Protein AF-A0A4S4M4K1-F1 (afdb_monomer_lite)

Structure (mmCIF, N/CA/C/O backbone):
data_AF-A0A4S4M4K1-F1
#
_entry.id   AF-A0A4S4M4K1-F1
#
loop_
_atom_site.group_PDB
_atom_site.id
_atom_site.type_symbol
_atom_site.label_atom_id
_atom_site.label_alt_id
_atom_site.label_comp_id
_atom_site.label_asym_id
_atom_site.label_entity_id
_atom_site.label_seq_id
_atom_site.pdbx_PDB_ins_code
_atom_site.Cartn_x
_atom_site.Cartn_y
_atom_site.Cartn_z
_atom_site.occupancy
_atom_site.B_iso_or_equiv
_atom_site.auth_seq_id
_atom_site.auth_comp_id
_atom_site.auth_asym_id
_atom_site.auth_atom_id
_atom_site.pdbx_PDB_model_num
ATOM 1 N N . MET A 1 1 ? 13.264 2.877 -31.843 1.00 58.00 1 MET A N 1
ATOM 2 C CA . MET A 1 1 ? 12.978 3.669 -30.623 1.00 58.00 1 MET A CA 1
ATOM 3 C C . MET A 1 1 ? 13.942 4.841 -30.639 1.00 58.00 1 MET A C 1
ATOM 5 O O . MET A 1 1 ? 15.091 4.623 -30.988 1.00 58.00 1 MET A O 1
ATOM 9 N N . THR A 1 2 ? 13.500 6.070 -30.390 1.00 80.75 2 THR A N 1
ATOM 10 C CA . THR A 1 2 ? 14.416 7.222 -30.355 1.00 80.75 2 THR A CA 1
ATOM 11 C C . THR A 1 2 ? 15.105 7.278 -28.991 1.00 80.75 2 THR A C 1
ATOM 13 O O . THR A 1 2 ? 14.455 6.996 -27.987 1.00 80.75 2 THR A O 1
ATOM 16 N N . LEU A 1 3 ? 16.388 7.662 -28.942 1.00 89.75 3 LEU A N 1
ATOM 17 C CA . LEU A 1 3 ? 17.171 7.787 -27.696 1.00 89.75 3 LEU A CA 1
ATOM 18 C C . LEU A 1 3 ? 16.438 8.598 -26.609 1.00 89.75 3 LEU A C 1
ATOM 20 O O . LEU A 1 3 ? 16.517 8.272 -25.433 1.00 89.75 3 LEU A O 1
ATOM 24 N N . LYS A 1 4 ? 15.631 9.590 -27.014 1.00 90.19 4 LYS A N 1
ATOM 25 C CA . LYS A 1 4 ? 14.779 10.379 -26.113 1.00 90.19 4 LYS A CA 1
ATOM 26 C C . LYS A 1 4 ? 13.800 9.524 -25.292 1.00 90.19 4 LYS A C 1
ATOM 28 O O . LYS A 1 4 ? 13.673 9.738 -24.097 1.00 90.19 4 LYS A O 1
ATOM 33 N N . ARG A 1 5 ? 13.135 8.543 -25.915 1.00 86.19 5 ARG A N 1
ATOM 34 C CA . ARG A 1 5 ? 12.174 7.666 -25.216 1.00 86.19 5 ARG A CA 1
ATOM 35 C C . ARG A 1 5 ? 12.857 6.733 -24.222 1.00 86.19 5 ARG A C 1
ATOM 37 O O . ARG A 1 5 ? 12.236 6.341 -23.245 1.00 86.19 5 ARG A O 1
ATOM 44 N N . PHE A 1 6 ? 14.098 6.346 -24.510 1.00 89.12 6 PHE A N 1
ATOM 45 C CA . PHE A 1 6 ? 14.882 5.507 -23.613 1.00 89.12 6 PHE A CA 1
ATOM 46 C C . PHE A 1 6 ? 15.266 6.287 -22.350 1.00 89.12 6 PHE A C 1
ATOM 48 O O . PHE A 1 6 ? 14.931 5.844 -21.260 1.00 89.12 6 PHE A O 1
ATOM 55 N N . ALA A 1 7 ? 15.808 7.501 -22.499 1.00 92.38 7 ALA A N 1
ATOM 56 C CA . ALA A 1 7 ? 16.106 8.375 -21.361 1.00 92.38 7 ALA A CA 1
ATOM 57 C C . ALA A 1 7 ? 14.852 8.693 -20.518 1.00 92.38 7 ALA A C 1
ATOM 59 O O . ALA A 1 7 ? 14.874 8.569 -19.299 1.00 92.38 7 ALA A O 1
ATOM 60 N N . GLU A 1 8 ? 13.720 9.009 -21.164 1.00 93.88 8 GLU A N 1
ATOM 61 C CA . GLU A 1 8 ? 12.440 9.221 -20.466 1.00 93.88 8 GLU A CA 1
ATOM 62 C C . GLU A 1 8 ? 11.993 7.979 -19.668 1.00 93.88 8 GLU A C 1
ATOM 64 O O . GLU A 1 8 ? 11.423 8.100 -18.583 1.00 93.88 8 GLU A O 1
ATOM 69 N N . MET A 1 9 ? 12.244 6.774 -20.191 1.00 89.38 9 MET A N 1
ATOM 70 C CA . MET A 1 9 ? 11.925 5.521 -19.505 1.00 89.38 9 MET A CA 1
ATOM 71 C C . MET A 1 9 ? 12.840 5.288 -18.298 1.00 89.38 9 MET A C 1
ATOM 73 O O . MET A 1 9 ? 12.349 4.896 -17.238 1.00 89.38 9 MET A O 1
ATOM 77 N N . GLU A 1 10 ? 14.140 5.546 -18.439 1.00 92.94 10 GLU A N 1
ATOM 78 C CA . GLU A 1 10 ? 15.115 5.425 -17.352 1.00 92.94 10 GLU A CA 1
ATOM 79 C C . GLU A 1 10 ? 14.816 6.402 -16.211 1.00 92.94 10 GLU A C 1
ATOM 81 O O . GLU A 1 10 ? 14.769 5.986 -15.051 1.00 92.94 10 GLU A O 1
ATOM 86 N N . ASP A 1 11 ? 14.493 7.658 -16.527 1.00 94.94 11 ASP A N 1
ATOM 87 C CA . ASP A 1 11 ? 14.084 8.663 -15.540 1.00 94.94 11 ASP A CA 1
ATOM 88 C C . ASP A 1 11 ? 12.833 8.215 -14.769 1.00 94.94 11 ASP A C 1
ATOM 90 O O . ASP A 1 11 ? 12.743 8.344 -13.543 1.00 94.94 11 ASP A O 1
ATOM 94 N N . MET A 1 12 ? 11.856 7.639 -15.476 1.00 92.88 12 MET A N 1
ATOM 95 C CA . MET A 1 12 ? 10.637 7.114 -14.861 1.00 92.88 12 MET A CA 1
ATOM 96 C C . MET A 1 12 ? 10.908 5.894 -13.979 1.00 92.88 12 MET A C 1
ATOM 98 O O . MET A 1 12 ? 10.305 5.773 -12.909 1.00 92.88 12 MET A O 1
ATOM 102 N N . LYS A 1 13 ? 11.819 5.006 -14.389 1.00 94.38 13 LYS A N 1
ATOM 103 C CA . LYS A 1 13 ? 12.264 3.862 -13.585 1.00 94.38 13 LYS A CA 1
ATOM 104 C C . LYS A 1 13 ? 12.949 4.339 -12.305 1.00 94.38 13 LYS A C 1
ATOM 106 O O . LYS A 1 13 ? 12.548 3.920 -11.222 1.00 94.38 13 LYS A O 1
ATOM 111 N N . PHE A 1 14 ? 13.886 5.281 -12.407 1.00 96.25 14 PHE A N 1
ATOM 112 C CA . PHE A 1 14 ? 14.561 5.871 -11.250 1.00 96.25 14 PHE A CA 1
ATOM 113 C C . PHE A 1 14 ? 13.570 6.539 -10.287 1.00 96.25 14 PHE A C 1
ATOM 115 O O . PHE A 1 14 ? 13.618 6.321 -9.077 1.00 96.25 14 PHE A O 1
ATOM 122 N N . LYS A 1 15 ? 12.601 7.295 -10.818 1.00 95.75 15 LYS A N 1
ATOM 123 C CA . LYS A 1 15 ? 11.554 7.936 -10.012 1.00 95.75 15 LYS A CA 1
ATOM 124 C C . LYS A 1 15 ? 10.706 6.920 -9.244 1.00 95.75 15 LYS A C 1
ATOM 126 O O . LYS A 1 15 ? 10.412 7.139 -8.072 1.00 95.75 15 LYS A O 1
ATOM 131 N N . ARG A 1 16 ? 10.322 5.812 -9.885 1.00 94.75 16 ARG A N 1
ATOM 132 C CA . ARG A 1 16 ? 9.540 4.735 -9.253 1.00 94.75 16 ARG A CA 1
ATOM 133 C C . ARG A 1 16 ? 10.327 4.009 -8.169 1.00 94.75 16 ARG A C 1
ATOM 135 O O . ARG A 1 16 ? 9.771 3.755 -7.107 1.00 94.75 16 ARG A O 1
ATOM 142 N N . VAL A 1 17 ? 11.602 3.717 -8.423 1.00 95.12 17 VAL A N 1
ATOM 143 C CA . VAL A 1 17 ? 12.509 3.131 -7.427 1.00 95.12 17 VAL A CA 1
ATOM 144 C C . VAL A 1 17 ? 12.606 4.035 -6.201 1.00 95.12 17 VAL A C 1
ATOM 146 O O . VAL A 1 17 ? 12.343 3.595 -5.086 1.00 95.12 17 VAL A O 1
ATOM 149 N N . ARG A 1 18 ? 12.853 5.330 -6.411 1.00 95.19 18 ARG A N 1
ATOM 150 C CA . ARG A 1 18 ? 12.904 6.310 -5.324 1.00 95.19 18 ARG A CA 1
ATOM 151 C C . ARG A 1 18 ? 11.601 6.370 -4.526 1.00 95.19 18 ARG A C 1
ATOM 153 O O . ARG A 1 18 ? 11.626 6.414 -3.300 1.00 95.19 18 ARG A O 1
ATOM 160 N N . TRP A 1 19 ? 10.452 6.359 -5.202 1.00 92.75 19 TRP A N 1
ATOM 161 C CA . TRP A 1 19 ? 9.160 6.304 -4.516 1.00 92.75 19 TRP A CA 1
ATOM 162 C C . TRP A 1 19 ? 9.026 5.061 -3.642 1.00 92.75 19 TRP A C 1
ATOM 164 O O . TRP A 1 19 ? 8.475 5.153 -2.552 1.00 92.75 19 TRP A O 1
ATOM 174 N N . LEU A 1 20 ? 9.538 3.920 -4.094 1.00 94.62 20 LEU A N 1
ATOM 175 C CA . LEU A 1 20 ? 9.482 2.662 -3.361 1.00 94.62 20 LEU A CA 1
ATOM 176 C C . LEU A 1 20 ? 10.381 2.662 -2.113 1.00 94.62 20 LEU A C 1
ATOM 178 O O . LEU A 1 20 ? 9.999 2.098 -1.088 1.00 94.62 20 LEU A O 1
ATOM 182 N N . GLU A 1 21 ? 11.537 3.324 -2.184 1.00 93.19 21 GLU A N 1
ATOM 183 C CA . GLU A 1 21 ? 12.440 3.533 -1.044 1.00 93.19 21 GLU A CA 1
ATOM 184 C C . GLU A 1 21 ? 11.831 4.470 0.009 1.00 93.19 21 GLU A C 1
ATOM 186 O O . GLU A 1 21 ? 11.914 4.210 1.212 1.00 93.19 21 GLU A O 1
ATOM 191 N N . GLU A 1 22 ? 11.185 5.550 -0.439 1.00 92.38 22 GLU A N 1
ATOM 192 C CA . GLU A 1 22 ? 10.527 6.527 0.434 1.00 92.38 22 GLU A CA 1
ATOM 193 C C . GLU A 1 22 ? 9.208 5.994 1.026 1.00 92.38 22 GLU A C 1
ATOM 195 O O . GLU A 1 22 ? 8.783 6.434 2.103 1.00 92.38 22 GLU A O 1
ATOM 200 N N . PHE A 1 23 ? 8.563 5.043 0.342 1.00 92.94 23 PHE A N 1
ATOM 201 C CA . PHE A 1 23 ? 7.282 4.472 0.733 1.00 92.94 23 PHE A CA 1
ATOM 202 C C . PHE A 1 23 ? 7.403 3.616 2.000 1.00 92.94 23 PHE A C 1
ATOM 204 O O . PHE A 1 23 ? 8.112 2.606 2.046 1.00 92.94 23 PHE A O 1
ATOM 211 N N . GLN A 1 24 ? 6.635 3.996 3.024 1.00 91.69 24 GLN A N 1
ATOM 212 C CA . GLN A 1 24 ? 6.453 3.211 4.240 1.00 91.69 24 GLN A CA 1
ATOM 213 C C . GLN A 1 24 ? 4.988 2.798 4.378 1.00 91.69 24 GLN A C 1
ATOM 215 O O . GLN A 1 24 ? 4.112 3.663 4.465 1.00 91.69 24 GLN A O 1
ATOM 220 N N . PRO A 1 25 ? 4.688 1.491 4.393 1.00 89.75 25 PRO A N 1
ATOM 221 C CA . PRO A 1 25 ? 3.310 1.046 4.464 1.00 89.75 25 PRO A CA 1
ATOM 222 C C . PRO A 1 25 ? 2.699 1.429 5.820 1.00 89.75 25 PRO A C 1
ATOM 224 O O . PRO A 1 25 ? 3.285 1.189 6.876 1.00 89.75 25 PRO A O 1
ATOM 227 N N . GLY A 1 26 ? 1.510 2.032 5.786 1.00 87.88 26 GLY A N 1
ATOM 228 C CA . GLY A 1 26 ? 0.823 2.534 6.982 1.00 87.88 26 GLY A CA 1
ATOM 229 C C . GLY A 1 26 ? 1.150 3.984 7.361 1.00 87.88 26 GLY A C 1
ATOM 230 O O . GLY A 1 26 ? 0.473 4.529 8.227 1.00 87.88 26 GLY A O 1
ATOM 231 N N . GLU A 1 27 ? 2.101 4.642 6.688 1.00 90.38 27 GLU A N 1
ATOM 232 C CA . GLU A 1 27 ? 2.451 6.045 6.937 1.00 90.38 27 GLU A CA 1
ATOM 233 C C . GLU A 1 27 ? 2.113 6.937 5.730 1.00 90.38 27 GLU A C 1
ATOM 235 O O . GLU A 1 27 ? 2.338 6.571 4.576 1.00 90.38 27 GLU A O 1
ATOM 240 N N . ILE A 1 28 ? 1.611 8.149 5.985 1.00 90.56 28 ILE A N 1
ATOM 241 C CA . ILE A 1 28 ? 1.387 9.163 4.946 1.00 90.56 28 ILE A CA 1
ATOM 242 C C . ILE A 1 28 ? 2.432 10.265 5.091 1.00 90.56 28 ILE A C 1
ATOM 244 O O . ILE A 1 28 ? 2.289 11.166 5.916 1.00 90.56 28 ILE A O 1
ATOM 248 N N . ARG A 1 29 ? 3.470 10.225 4.250 1.00 90.06 29 ARG A N 1
ATOM 249 C CA . ARG A 1 29 ? 4.583 11.193 4.293 1.00 90.06 29 ARG A CA 1
ATOM 250 C C . ARG A 1 29 ? 4.396 12.417 3.405 1.00 90.06 29 ARG A C 1
ATOM 252 O O . ARG A 1 29 ? 4.761 13.522 3.801 1.00 90.06 29 ARG A O 1
ATOM 259 N N . GLY A 1 30 ? 3.839 12.233 2.209 1.00 89.88 30 GLY A N 1
ATOM 260 C CA . GLY A 1 30 ? 3.759 13.287 1.196 1.00 89.88 30 GLY A CA 1
ATOM 261 C C . GLY A 1 30 ? 2.890 14.461 1.646 1.00 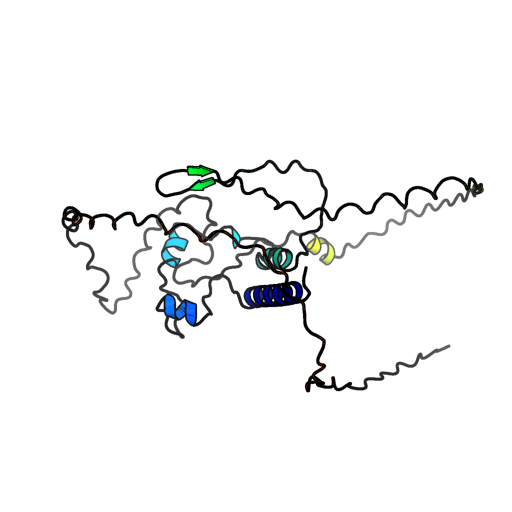89.88 30 GLY A C 1
ATOM 262 O O . GLY A 1 30 ? 1.715 14.270 1.950 1.00 89.88 30 GLY A O 1
ATOM 263 N N . ALA A 1 31 ? 3.444 15.677 1.655 1.00 91.19 31 ALA A N 1
ATOM 264 C CA . ALA A 1 31 ? 2.723 16.882 2.076 1.00 91.19 31 ALA A CA 1
ATOM 265 C C . ALA A 1 31 ? 1.456 17.126 1.242 1.00 91.19 31 ALA A C 1
ATOM 267 O O . ALA A 1 31 ? 0.422 17.480 1.796 1.00 91.19 31 ALA A O 1
ATOM 268 N N . GLU A 1 32 ? 1.510 16.874 -0.069 1.00 91.19 32 GLU A N 1
ATOM 269 C CA . GLU A 1 32 ? 0.350 16.992 -0.961 1.00 91.19 32 GLU A CA 1
ATOM 270 C C . GLU A 1 32 ? -0.775 16.035 -0.563 1.00 91.19 32 GLU A C 1
ATOM 272 O O . GLU A 1 32 ? -1.921 16.455 -0.419 1.00 91.19 32 GLU A O 1
ATOM 277 N N . LEU A 1 33 ? -0.440 14.766 -0.311 1.00 89.38 33 LEU A N 1
ATOM 278 C CA . LEU A 1 33 ? -1.416 13.761 0.099 1.00 89.38 33 LEU A CA 1
ATOM 279 C C . LEU A 1 33 ? -1.974 14.063 1.495 1.00 89.38 33 LEU A C 1
ATOM 281 O O . LEU A 1 33 ? -3.177 13.963 1.707 1.00 89.38 33 LEU A O 1
ATOM 285 N N . ARG A 1 34 ? -1.128 14.502 2.434 1.00 93.31 34 ARG A N 1
ATOM 286 C CA . ARG A 1 34 ? -1.578 14.940 3.764 1.00 93.31 34 ARG A CA 1
ATOM 287 C C . ARG A 1 34 ? -2.539 16.121 3.661 1.00 93.31 34 ARG A C 1
ATOM 289 O O . ARG A 1 34 ? -3.612 16.064 4.249 1.00 93.31 34 ARG A O 1
ATOM 296 N N . ASN A 1 35 ? -2.218 17.126 2.847 1.00 92.88 35 ASN A N 1
ATOM 297 C CA . ASN A 1 35 ? -3.087 18.280 2.616 1.00 92.88 35 ASN A CA 1
ATOM 298 C C . ASN A 1 35 ? -4.423 17.872 1.979 1.00 92.88 35 ASN A C 1
ATOM 300 O O . ASN A 1 35 ? -5.471 18.330 2.428 1.00 92.88 35 ASN A O 1
ATOM 304 N N . ALA A 1 36 ? -4.404 16.985 0.979 1.00 92.88 36 ALA A N 1
ATOM 305 C CA . ALA A 1 36 ? -5.615 16.478 0.328 1.00 92.88 36 ALA A CA 1
ATOM 306 C C . ALA A 1 36 ? -6.528 15.710 1.300 1.00 92.88 36 ALA A C 1
ATOM 308 O O . ALA A 1 36 ? -7.748 15.730 1.159 1.00 92.88 36 ALA A O 1
ATOM 309 N N . LEU A 1 37 ? -5.935 15.068 2.306 1.00 91.75 37 LEU A N 1
ATOM 310 C CA . LEU A 1 37 ? -6.639 14.343 3.361 1.00 91.75 37 LEU A CA 1
ATOM 311 C C . LEU A 1 37 ? -7.003 15.226 4.565 1.00 91.75 37 LEU A C 1
ATOM 313 O O . LEU A 1 37 ? -7.595 14.732 5.521 1.00 91.75 37 LEU A O 1
ATOM 317 N N . GLY A 1 38 ? -6.650 16.516 4.539 1.00 93.62 38 GLY A N 1
ATOM 318 C CA . GLY A 1 38 ? -6.864 17.435 5.657 1.0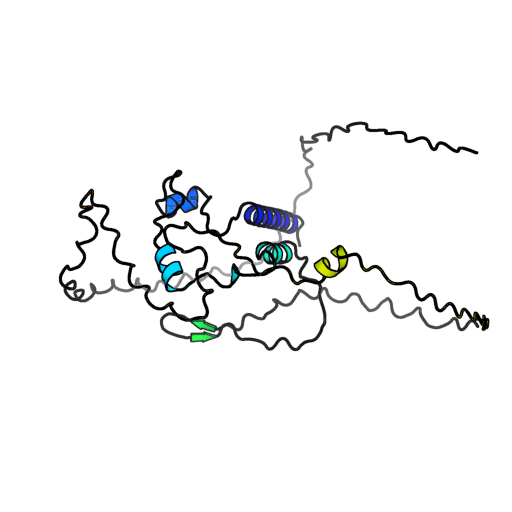0 93.62 38 GLY A CA 1
ATOM 319 C C . GLY A 1 38 ? -6.007 17.123 6.889 1.00 93.62 38 GLY A C 1
ATOM 320 O O . GLY A 1 38 ? -6.341 17.553 7.991 1.00 93.62 38 GLY A O 1
ATOM 321 N N . LEU A 1 39 ? -4.914 16.373 6.724 1.00 93.19 39 LEU A N 1
ATOM 322 C CA . LEU A 1 39 ? -3.975 16.051 7.793 1.00 93.19 39 LEU A CA 1
ATOM 323 C C . LEU A 1 39 ? -2.988 17.198 7.984 1.00 93.19 39 LEU A C 1
ATOM 325 O O . LEU A 1 39 ? -2.256 17.585 7.072 1.00 93.19 39 LEU A O 1
ATOM 329 N N . ASN A 1 40 ? -2.920 17.707 9.210 1.00 90.94 40 ASN A N 1
ATOM 330 C CA . ASN A 1 40 ? -1.902 18.679 9.583 1.00 90.94 40 ASN A CA 1
ATOM 331 C C . ASN A 1 40 ? -0.507 18.038 9.502 1.00 90.94 40 ASN A C 1
ATOM 333 O O . ASN A 1 40 ? -0.338 16.857 9.793 1.00 90.94 40 ASN A O 1
ATOM 337 N N . GLY A 1 41 ? 0.537 18.820 9.205 1.00 87.19 41 GLY A N 1
ATOM 338 C CA . GLY A 1 41 ? 1.910 18.298 9.066 1.00 87.19 41 GLY A CA 1
ATOM 339 C C . GLY A 1 41 ? 2.479 17.585 10.307 1.00 87.19 41 GLY A C 1
ATOM 340 O O . GLY A 1 41 ? 3.466 16.857 10.202 1.00 87.19 41 GLY A O 1
ATOM 341 N N . LYS A 1 42 ? 1.848 17.753 11.476 1.00 86.88 42 LYS A N 1
ATOM 342 C CA . LYS A 1 42 ? 2.194 17.067 12.732 1.00 86.88 42 LYS A CA 1
ATOM 343 C C . LYS A 1 42 ? 1.283 15.884 13.073 1.00 86.88 42 LYS A C 1
ATOM 345 O O . LYS A 1 42 ? 1.585 15.172 14.019 1.00 86.88 42 LYS A O 1
ATOM 350 N N . ASP A 1 43 ? 0.188 15.691 12.344 1.00 88.69 43 ASP A N 1
ATOM 351 C CA . ASP A 1 43 ? -0.767 14.616 12.603 1.00 88.69 43 ASP A CA 1
ATOM 352 C C . ASP A 1 43 ? -0.281 13.325 11.928 1.00 88.69 43 ASP A C 1
ATOM 354 O O . ASP A 1 43 ? -0.210 13.293 10.695 1.00 88.69 43 ASP A O 1
ATOM 358 N N . PRO A 1 44 ? 0.064 12.265 12.680 1.00 84.50 44 PRO A N 1
ATOM 359 C CA . PRO A 1 44 ? 0.493 10.993 12.098 1.00 84.50 44 PRO A CA 1
ATOM 360 C C . PRO A 1 44 ? -0.596 10.302 11.257 1.00 84.50 44 PRO A C 1
ATOM 362 O O . PRO A 1 44 ? -0.330 9.264 10.659 1.00 84.50 44 PRO A O 1
ATOM 365 N N . GLY A 1 45 ? -1.804 10.869 11.175 1.00 87.25 45 GLY A N 1
ATOM 366 C CA . GLY A 1 45 ? -2.936 10.272 10.481 1.00 87.25 45 GLY A CA 1
ATOM 367 C C . GLY A 1 45 ? -3.654 9.269 11.370 1.00 87.25 45 GLY A C 1
ATOM 368 O O . GLY A 1 45 ? -4.191 8.285 10.877 1.00 87.25 45 GLY A O 1
ATOM 369 N N . GLU A 1 46 ? -3.650 9.498 12.682 1.00 86.69 46 GLU A N 1
ATOM 370 C CA . GLU A 1 46 ? -4.259 8.579 13.641 1.00 86.69 46 GLU A CA 1
ATOM 371 C C . GLU A 1 46 ? -5.782 8.524 13.469 1.00 86.69 46 GLU A C 1
ATOM 373 O O . GLU A 1 46 ? -6.372 7.458 13.536 1.00 86.69 46 GLU A O 1
ATOM 378 N N . TYR A 1 47 ? -6.422 9.642 13.129 1.00 85.56 47 TYR A N 1
ATOM 379 C CA . TYR A 1 47 ? -7.887 9.750 13.063 1.00 85.56 47 TYR A CA 1
ATOM 380 C C . TYR A 1 47 ? -8.459 9.628 11.648 1.00 85.56 47 TYR A C 1
ATOM 382 O O . TYR A 1 47 ? -9.558 10.101 11.351 1.00 85.56 47 TYR A O 1
ATOM 390 N N . VAL A 1 48 ? -7.710 9.015 10.740 1.00 90.50 48 VAL A N 1
ATOM 391 C CA . VAL A 1 48 ? -8.131 8.857 9.349 1.00 90.50 48 VAL A CA 1
ATOM 392 C C . VAL A 1 48 ? -9.254 7.830 9.208 1.00 90.50 48 VAL A C 1
ATOM 394 O O . VAL A 1 48 ? -9.246 6.760 9.816 1.00 90.50 48 VAL A O 1
ATOM 397 N N . GLN A 1 49 ? -10.230 8.132 8.349 1.00 89.00 49 GLN A N 1
ATOM 398 C CA . GLN A 1 49 ? -11.481 7.367 8.256 1.00 89.00 49 GLN A CA 1
ATOM 399 C C . GLN A 1 49 ? -11.311 5.916 7.778 1.00 89.00 49 GLN A C 1
ATOM 401 O O . GLN A 1 49 ? -12.211 5.097 7.971 1.00 89.00 49 GLN A O 1
ATOM 406 N N . TRP A 1 50 ? -10.184 5.572 7.147 1.00 89.19 50 TRP A N 1
ATOM 407 C CA . TRP A 1 50 ? -9.934 4.200 6.704 1.00 89.19 50 TRP A CA 1
ATOM 408 C C . TRP A 1 50 ? -9.376 3.294 7.807 1.00 89.19 50 TRP A C 1
ATOM 410 O O . TRP A 1 50 ? -9.524 2.084 7.673 1.00 89.19 50 TRP A O 1
ATOM 420 N N . LEU A 1 51 ? -8.788 3.812 8.898 1.00 90.44 51 LEU A N 1
ATOM 421 C CA . LEU A 1 51 ? -8.286 2.946 9.979 1.00 90.44 51 LEU A CA 1
ATOM 422 C C . LEU A 1 51 ? -9.412 2.184 10.695 1.00 90.44 51 LEU A C 1
ATOM 424 O O . LEU A 1 51 ? -9.272 0.969 10.830 1.00 90.44 51 LEU A O 1
ATOM 428 N N . PRO A 1 52 ? -10.559 2.802 11.055 1.00 89.94 52 PRO A N 1
ATOM 429 C CA . PRO A 1 52 ? -11.711 2.056 11.564 1.00 89.94 52 PRO A CA 1
ATOM 430 C C . PRO A 1 52 ? -12.172 0.956 10.604 1.00 89.94 52 PRO A C 1
ATOM 432 O O . PRO A 1 52 ? -12.469 -0.153 11.027 1.00 89.94 52 PRO A O 1
ATOM 435 N N . ARG A 1 53 ? -12.150 1.222 9.291 1.00 89.56 53 ARG A N 1
ATOM 436 C CA . ARG A 1 53 ? -12.493 0.200 8.295 1.00 89.56 53 ARG A CA 1
ATOM 437 C C . ARG A 1 53 ? -11.480 -0.942 8.320 1.00 89.56 53 ARG A C 1
ATOM 439 O O . ARG A 1 53 ? -11.875 -2.096 8.355 1.00 89.56 53 ARG A O 1
ATOM 446 N N . ILE A 1 54 ? -10.181 -0.655 8.355 1.00 90.19 54 ILE A N 1
ATOM 447 C CA . ILE A 1 54 ? -9.156 -1.702 8.491 1.00 90.19 54 ILE A CA 1
ATOM 448 C C . ILE A 1 54 ? -9.358 -2.500 9.790 1.00 90.19 54 ILE A C 1
ATOM 450 O O . ILE A 1 54 ? -9.097 -3.697 9.808 1.00 90.19 54 ILE A O 1
ATOM 454 N N . ALA A 1 55 ? -9.876 -1.889 10.859 1.00 89.06 55 ALA A N 1
ATOM 455 C CA . ALA A 1 55 ? -10.189 -2.609 12.093 1.00 89.06 55 ALA A CA 1
ATOM 456 C C . ALA A 1 55 ? -11.359 -3.587 11.914 1.00 89.06 55 ALA A C 1
ATOM 458 O O . ALA A 1 55 ? -11.316 -4.686 12.461 1.00 89.06 55 ALA A O 1
ATOM 459 N N . ASP A 1 56 ? -12.351 -3.226 11.099 1.00 89.19 56 ASP A N 1
ATOM 460 C CA . ASP A 1 56 ? -13.494 -4.085 10.779 1.00 89.19 56 ASP A CA 1
ATOM 461 C C . ASP A 1 56 ? -13.145 -5.206 9.789 1.00 89.19 56 ASP A C 1
ATOM 463 O O . ASP A 1 56 ? -13.694 -6.304 9.866 1.00 89.19 56 ASP A O 1
ATOM 467 N N . TRP A 1 57 ? -12.260 -4.945 8.828 1.00 91.56 57 TRP A N 1
ATOM 468 C CA . TRP A 1 57 ? -11.915 -5.901 7.768 1.00 91.56 57 TRP A CA 1
ATOM 469 C C . TRP A 1 57 ? -10.681 -6.746 8.107 1.00 91.56 57 TRP A C 1
ATOM 471 O O . TRP A 1 57 ? -10.531 -7.858 7.614 1.00 91.56 57 TRP A O 1
ATOM 481 N N . GLY A 1 58 ? -9.806 -6.260 8.978 1.00 92.06 58 GLY A N 1
ATOM 482 C CA . GLY A 1 58 ? -8.531 -6.891 9.281 1.00 92.06 58 GLY A CA 1
ATOM 483 C C . GLY A 1 58 ? -7.378 -6.368 8.428 1.00 92.06 58 GLY A C 1
ATOM 484 O O . GLY A 1 58 ? -7.493 -5.451 7.615 1.00 92.06 58 GLY A O 1
ATOM 485 N N . TYR A 1 59 ? -6.212 -6.957 8.662 1.00 92.94 59 TYR A N 1
ATOM 486 C CA . TYR A 1 59 ? -4.953 -6.526 8.078 1.00 92.94 59 TYR A CA 1
ATOM 487 C C . TYR A 1 59 ? -4.890 -6.866 6.582 1.00 92.94 59 TYR A C 1
ATOM 489 O O . TYR A 1 59 ? -5.175 -8.016 6.230 1.00 92.94 59 TYR A O 1
ATOM 497 N N . PRO A 1 60 ? -4.491 -5.938 5.695 1.00 92.06 60 PRO A N 1
ATOM 498 C CA . PRO A 1 60 ? -4.542 -6.209 4.265 1.00 92.06 60 PRO A CA 1
ATOM 499 C C . PRO A 1 60 ? -3.564 -7.331 3.862 1.00 92.06 60 PRO A C 1
ATOM 501 O O . PRO A 1 60 ? -2.409 -7.325 4.301 1.00 92.06 60 PRO A O 1
ATOM 504 N N . PRO A 1 61 ? -3.981 -8.277 3.001 1.00 89.75 61 PRO A N 1
ATOM 505 C CA . PRO A 1 61 ? -3.223 -9.501 2.735 1.00 89.75 61 PRO A CA 1
ATOM 506 C C . PRO A 1 61 ? -1.880 -9.240 2.039 1.00 89.75 61 PRO A C 1
ATOM 508 O O . PRO A 1 61 ? -0.893 -9.897 2.351 1.00 89.75 61 PRO A O 1
ATOM 511 N N . GLY A 1 62 ? -1.801 -8.228 1.166 1.00 88.94 62 GLY A N 1
ATOM 512 C CA . GLY A 1 62 ? -0.570 -7.874 0.443 1.00 88.94 62 GLY A CA 1
ATOM 513 C C . GLY A 1 62 ? 0.563 -7.315 1.314 1.00 88.94 62 GLY A C 1
ATOM 514 O O . GLY A 1 62 ? 1.689 -7.201 0.843 1.00 88.94 62 GLY A O 1
ATOM 515 N N . TRP A 1 63 ? 0.288 -6.987 2.580 1.00 92.75 63 TRP A N 1
ATOM 516 C CA . TRP A 1 63 ? 1.285 -6.486 3.533 1.00 92.75 63 TRP A CA 1
ATOM 517 C C . TRP A 1 63 ? 1.679 -7.534 4.581 1.00 92.75 63 TRP A C 1
ATOM 519 O O . TRP A 1 63 ? 2.406 -7.213 5.524 1.00 92.75 63 TRP A O 1
ATOM 529 N N . TYR A 1 64 ? 1.178 -8.768 4.459 1.00 93.19 64 TYR A N 1
ATOM 530 C CA . TYR A 1 64 ? 1.459 -9.877 5.365 1.00 93.19 64 TYR A CA 1
ATOM 531 C C . TYR A 1 64 ? 2.193 -10.995 4.621 1.00 93.19 64 TYR A C 1
ATOM 533 O O . TYR A 1 64 ? 1.586 -11.829 3.953 1.00 93.19 64 TYR A O 1
ATOM 541 N N . SER A 1 65 ? 3.519 -11.008 4.722 1.00 94.00 65 SER A N 1
ATOM 542 C CA . SER A 1 65 ? 4.373 -11.896 3.928 1.00 94.00 65 SER A CA 1
ATOM 543 C C . SER A 1 65 ? 5.713 -12.151 4.614 1.00 94.00 65 SER A C 1
ATOM 545 O O . SER A 1 65 ? 6.140 -11.406 5.496 1.00 94.00 65 SER A O 1
ATOM 547 N N . ARG A 1 66 ? 6.392 -13.231 4.212 1.00 94.31 66 ARG A N 1
ATOM 548 C CA . ARG A 1 66 ? 7.769 -13.532 4.653 1.00 94.31 66 ARG A CA 1
ATOM 549 C C . ARG A 1 66 ? 8.792 -12.589 4.018 1.00 94.31 66 ARG A C 1
ATOM 551 O O . ARG A 1 66 ? 9.778 -12.231 4.648 1.00 94.31 66 ARG A O 1
ATOM 558 N N . VAL A 1 67 ? 8.526 -12.192 2.777 1.00 93.62 67 VAL A N 1
ATOM 559 C CA . VAL A 1 67 ? 9.375 -11.322 1.957 1.00 93.62 67 VAL A CA 1
ATOM 560 C C . VAL A 1 67 ? 8.781 -9.921 1.935 1.00 93.62 67 VAL A C 1
ATOM 562 O O . VAL A 1 67 ? 7.557 -9.785 1.926 1.00 93.62 67 VAL A O 1
ATOM 565 N N . ASP A 1 68 ? 9.626 -8.892 1.924 1.00 94.06 68 ASP A N 1
ATOM 566 C CA . ASP A 1 68 ? 9.177 -7.507 1.787 1.00 94.06 68 ASP A CA 1
ATOM 567 C C . ASP A 1 68 ? 8.429 -7.338 0.454 1.00 94.06 68 ASP A C 1
ATOM 569 O O . ASP A 1 68 ? 9.022 -7.565 -0.604 1.00 94.06 68 ASP A O 1
ATOM 573 N N . PRO A 1 69 ? 7.143 -6.941 0.458 1.00 92.75 69 PRO A N 1
ATOM 574 C CA . PRO A 1 69 ? 6.390 -6.737 -0.776 1.00 92.75 69 PRO A CA 1
ATOM 575 C C . PRO A 1 69 ? 7.015 -5.662 -1.677 1.00 92.75 69 PRO A C 1
ATOM 577 O O . PRO A 1 69 ? 6.779 -5.671 -2.885 1.00 92.75 69 PRO A O 1
ATOM 580 N N . ARG A 1 70 ? 7.849 -4.767 -1.128 1.00 93.56 70 ARG A N 1
ATOM 581 C CA . ARG A 1 70 ? 8.612 -3.794 -1.917 1.00 93.56 70 ARG A CA 1
ATOM 582 C C . ARG A 1 70 ? 9.643 -4.463 -2.817 1.00 93.56 70 ARG A C 1
ATOM 584 O O . ARG A 1 70 ? 9.849 -3.966 -3.911 1.00 93.56 70 ARG A O 1
ATOM 591 N N . LEU A 1 71 ? 10.232 -5.593 -2.427 1.00 92.50 71 LEU A N 1
ATOM 592 C CA . LEU A 1 71 ? 11.186 -6.301 -3.291 1.00 92.50 71 LEU A CA 1
ATOM 593 C C . LEU A 1 71 ? 10.504 -6.783 -4.573 1.00 92.50 71 LEU A C 1
ATOM 595 O O . LEU A 1 71 ? 10.983 -6.510 -5.662 1.00 92.50 71 LEU A O 1
ATOM 599 N N . ARG A 1 72 ? 9.291 -7.332 -4.466 1.00 90.75 72 ARG A N 1
ATOM 600 C CA . ARG A 1 72 ? 8.520 -7.732 -5.650 1.00 90.75 72 ARG A CA 1
ATOM 601 C C . ARG A 1 72 ? 8.232 -6.555 -6.588 1.00 90.75 72 ARG A C 1
ATOM 603 O O . ARG A 1 72 ? 8.336 -6.676 -7.802 1.00 90.75 72 ARG A O 1
ATOM 610 N N . VAL A 1 73 ? 7.862 -5.398 -6.036 1.00 90.19 73 VAL A N 1
ATOM 611 C CA . VAL A 1 73 ? 7.634 -4.189 -6.849 1.00 90.19 73 VAL A CA 1
ATOM 612 C C . VAL A 1 73 ? 8.944 -3.680 -7.452 1.00 90.19 73 VAL A C 1
ATOM 614 O O . VAL A 1 73 ? 8.946 -3.204 -8.585 1.00 90.19 73 VAL A O 1
ATOM 617 N N . TRP A 1 74 ? 10.054 -3.795 -6.724 1.00 93.69 74 TRP A N 1
ATOM 618 C CA . TRP A 1 74 ? 11.383 -3.447 -7.208 1.00 93.69 74 TRP A CA 1
ATOM 619 C C . TRP A 1 74 ? 11.766 -4.294 -8.419 1.00 93.69 74 TRP A C 1
ATOM 621 O O . TRP A 1 74 ? 12.181 -3.738 -9.436 1.00 93.69 74 TRP A O 1
ATOM 631 N N . ASP A 1 75 ? 11.564 -5.607 -8.356 1.00 92.19 75 ASP A N 1
ATOM 632 C CA . ASP A 1 75 ? 11.893 -6.527 -9.447 1.00 92.19 75 ASP A CA 1
ATOM 633 C C . ASP A 1 75 ? 11.063 -6.219 -10.703 1.00 92.19 75 ASP A C 1
ATOM 635 O O . ASP A 1 75 ? 11.604 -6.152 -11.810 1.00 92.19 75 ASP A O 1
ATOM 639 N N . ILE A 1 76 ? 9.780 -5.881 -10.529 1.00 88.50 76 ILE A N 1
ATOM 640 C CA . ILE A 1 76 ? 8.890 -5.433 -11.614 1.00 88.50 76 ILE A CA 1
ATOM 641 C C . ILE A 1 76 ? 9.362 -4.103 -12.218 1.00 88.50 76 ILE A C 1
ATOM 643 O O . ILE A 1 76 ? 9.399 -3.940 -13.437 1.00 88.50 76 ILE A O 1
ATOM 647 N N . VAL A 1 77 ? 9.706 -3.116 -11.383 1.00 90.44 77 VAL A N 1
ATOM 648 C CA . VAL A 1 77 ? 10.152 -1.792 -11.850 1.00 90.44 77 VAL A CA 1
ATOM 649 C C . VAL A 1 77 ? 11.517 -1.879 -12.529 1.00 90.44 77 VAL A C 1
ATOM 651 O O . VAL A 1 77 ? 11.787 -1.134 -13.475 1.00 90.44 77 VAL A O 1
ATOM 654 N N . THR A 1 78 ? 12.387 -2.770 -12.058 1.00 91.62 78 THR A N 1
ATOM 655 C CA . THR A 1 78 ? 13.722 -2.948 -12.622 1.00 91.62 78 THR A CA 1
ATOM 656 C C . THR A 1 78 ? 13.749 -3.837 -13.854 1.00 91.62 78 THR A C 1
ATOM 658 O O . THR A 1 78 ? 14.669 -3.663 -14.657 1.00 91.62 78 THR A O 1
ATOM 661 N N . GLY A 1 79 ? 12.733 -4.680 -14.049 1.00 86.94 79 GLY A N 1
ATOM 662 C CA . GLY A 1 79 ? 12.734 -5.718 -15.075 1.00 86.94 79 GLY A CA 1
ATOM 663 C C . GLY A 1 79 ? 13.638 -6.894 -14.700 1.00 86.94 79 GLY A C 1
ATOM 664 O O . GLY A 1 79 ? 14.124 -7.583 -15.584 1.00 86.94 79 GLY A O 1
ATOM 665 N N . ALA A 1 80 ? 13.922 -7.096 -13.410 1.00 83.44 80 ALA A N 1
ATOM 666 C CA . ALA A 1 80 ? 14.658 -8.274 -12.952 1.00 83.44 80 ALA A CA 1
ATOM 667 C C . ALA A 1 80 ? 13.775 -9.535 -12.999 1.00 83.44 80 ALA A C 1
ATOM 669 O O . ALA A 1 80 ? 14.268 -10.610 -13.314 1.00 83.44 80 ALA A O 1
ATOM 670 N N . ASP A 1 81 ? 12.463 -9.374 -12.783 1.00 68.62 81 ASP A N 1
ATOM 671 C CA . ASP A 1 81 ? 11.457 -10.454 -12.819 1.00 68.62 81 ASP A CA 1
ATOM 672 C C . ASP A 1 81 ? 11.032 -10.848 -14.250 1.00 68.62 81 ASP A C 1
ATOM 674 O O . ASP A 1 81 ? 10.114 -11.637 -14.448 1.00 68.62 81 ASP A O 1
ATOM 678 N N . THR A 1 82 ? 11.666 -10.280 -15.284 1.00 57.34 82 THR A N 1
ATOM 679 C CA . THR A 1 82 ? 11.550 -10.793 -16.660 1.00 57.34 82 THR A CA 1
ATOM 680 C C . THR A 1 82 ? 12.608 -11.850 -16.943 1.00 57.34 82 THR A C 1
ATOM 682 O O . THR A 1 82 ? 13.035 -11.986 -18.089 1.00 57.34 82 THR A O 1
ATOM 685 N N . SER A 1 83 ? 13.057 -12.587 -15.920 1.00 56.66 83 SER A N 1
ATOM 686 C CA . SER A 1 83 ? 13.581 -13.920 -16.176 1.00 56.66 83 SER A CA 1
ATOM 687 C C . SER A 1 83 ? 12.455 -14.670 -16.869 1.00 56.66 83 SER A C 1
ATOM 689 O O . SER A 1 83 ? 11.419 -14.985 -16.284 1.00 56.66 83 SER A O 1
ATOM 691 N N . ASP A 1 84 ? 12.646 -14.824 -18.169 1.00 51.50 84 ASP A N 1
ATOM 692 C CA . ASP A 1 84 ? 11.880 -15.624 -19.101 1.00 51.50 84 ASP A CA 1
ATOM 693 C C . ASP A 1 84 ? 12.050 -17.092 -18.684 1.00 51.50 84 ASP A C 1
ATOM 695 O O . ASP A 1 84 ? 12.589 -17.901 -19.429 1.00 51.50 84 ASP A O 1
ATOM 699 N N . ASP A 1 85 ? 11.675 -17.426 -17.440 1.00 51.41 85 ASP A N 1
ATOM 700 C CA . ASP A 1 85 ? 11.523 -18.795 -16.980 1.00 51.41 85 ASP A CA 1
ATOM 701 C C . ASP A 1 85 ? 10.320 -19.347 -17.738 1.00 51.41 85 ASP A C 1
ATOM 703 O O . ASP A 1 85 ? 9.173 -19.386 -17.291 1.00 51.41 85 ASP A O 1
ATOM 707 N N . GLU A 1 86 ? 10.667 -19.756 -18.949 1.00 48.38 86 GLU A N 1
ATOM 708 C CA . GLU A 1 86 ? 10.117 -20.715 -19.886 1.00 48.38 86 GLU A CA 1
ATOM 709 C C . GLU A 1 86 ? 9.881 -22.084 -19.213 1.00 48.38 86 GLU A C 1
ATOM 711 O O . GLU A 1 86 ? 10.005 -23.144 -19.818 1.00 48.38 86 GLU A O 1
ATOM 716 N N . LEU A 1 87 ? 9.522 -22.102 -17.930 1.00 49.12 87 LEU A N 1
ATOM 717 C CA . LEU A 1 87 ? 8.910 -23.251 -17.293 1.00 49.12 87 LEU A CA 1
ATOM 718 C C . LEU A 1 87 ? 7.444 -23.215 -17.700 1.00 49.12 87 LEU A C 1
ATOM 720 O O . LEU A 1 87 ? 6.623 -22.568 -17.054 1.00 49.12 87 LEU A O 1
ATOM 724 N N . GLY A 1 88 ? 7.159 -23.879 -18.822 1.00 49.53 88 GLY A N 1
ATOM 725 C CA . GLY A 1 88 ? 5.848 -24.056 -19.444 1.00 49.53 88 GLY A CA 1
ATOM 726 C C . GLY A 1 88 ? 4.804 -24.735 -18.554 1.00 49.53 88 GLY A C 1
ATOM 727 O O . GLY A 1 88 ? 4.283 -25.793 -18.893 1.00 49.53 88 GLY A O 1
ATOM 728 N N . GLY A 1 89 ? 4.471 -24.123 -17.424 1.00 48.38 89 GLY A N 1
ATOM 729 C CA . GLY A 1 89 ? 3.177 -24.302 -16.800 1.00 48.38 89 GLY A CA 1
ATOM 730 C C . GLY A 1 89 ? 2.174 -23.526 -17.634 1.00 48.38 89 GLY A C 1
ATOM 731 O O . GLY A 1 89 ? 2.346 -22.322 -17.821 1.00 48.38 89 GLY A O 1
ATOM 732 N N . GLU A 1 90 ? 1.158 -24.213 -18.153 1.00 51.66 90 GLU A N 1
ATOM 733 C CA . GLU A 1 90 ? -0.091 -23.593 -18.590 1.00 51.66 90 GLU A CA 1
ATOM 734 C C . GLU A 1 90 ? -0.549 -22.645 -17.479 1.00 51.66 90 GLU A C 1
ATOM 736 O O . GLU A 1 90 ? -1.126 -23.056 -16.474 1.00 51.66 90 GLU A O 1
ATOM 741 N N . ALA A 1 91 ? -0.198 -21.367 -17.601 1.00 50.22 91 ALA A N 1
ATOM 742 C CA . ALA A 1 91 ? -0.779 -20.331 -16.786 1.00 50.22 91 ALA A CA 1
ATOM 743 C C . ALA A 1 91 ? -2.212 -20.228 -17.286 1.00 50.22 91 ALA A C 1
ATOM 745 O O . ALA A 1 91 ? -2.464 -19.553 -18.282 1.00 50.22 91 ALA A O 1
ATOM 746 N N . ASP A 1 92 ? -3.105 -20.984 -16.645 1.00 49.91 92 ASP A N 1
ATOM 747 C CA . ASP A 1 92 ? -4.542 -20.856 -16.809 1.00 49.91 92 ASP A CA 1
ATOM 748 C C . ASP A 1 92 ? -4.858 -19.363 -16.896 1.00 49.91 92 ASP A C 1
ATOM 750 O O . ASP A 1 92 ? -4.525 -18.599 -15.984 1.00 49.91 92 ASP A O 1
ATOM 754 N N . ASP A 1 93 ? -5.425 -18.942 -18.024 1.00 50.69 93 ASP A N 1
ATOM 755 C CA . ASP A 1 93 ? -5.880 -17.580 -18.259 1.00 50.69 93 ASP A CA 1
ATOM 756 C C . ASP A 1 93 ? -6.954 -17.254 -17.213 1.00 50.69 93 ASP A C 1
ATOM 758 O O . ASP A 1 93 ? -8.146 -17.426 -17.459 1.00 50.69 93 ASP A O 1
ATOM 762 N N . VAL A 1 94 ? -6.553 -16.840 -16.008 1.00 53.56 94 VAL A N 1
ATOM 763 C CA . VAL A 1 94 ? -7.489 -16.458 -14.952 1.00 53.56 94 VAL A CA 1
ATOM 764 C C . VAL A 1 94 ? -8.097 -15.120 -15.375 1.00 53.56 94 VAL A C 1
ATOM 766 O O . VAL A 1 94 ? -7.394 -14.103 -15.358 1.00 53.56 94 VAL A O 1
ATOM 769 N N . PRO A 1 95 ? -9.382 -15.078 -15.777 1.00 55.38 95 PRO A N 1
ATOM 770 C CA . PRO A 1 95 ? -9.998 -13.850 -16.249 1.00 55.38 95 PRO A CA 1
ATOM 771 C C . PRO A 1 95 ? -10.061 -12.838 -15.103 1.00 55.38 95 PRO A C 1
ATOM 773 O O . PRO A 1 95 ? -10.522 -13.141 -14.000 1.00 55.38 95 PRO A O 1
ATOM 776 N N . PHE A 1 96 ? -9.602 -11.616 -15.361 1.00 52.19 96 PHE A N 1
ATOM 777 C CA . PHE A 1 96 ? -9.716 -10.520 -14.409 1.00 52.19 96 PHE A CA 1
ATOM 778 C C . PHE A 1 96 ? -11.138 -9.940 -14.493 1.00 52.19 96 PHE A C 1
ATOM 780 O O . PHE A 1 96 ? -11.472 -9.212 -15.427 1.00 52.19 96 PHE A O 1
ATOM 787 N N . VAL A 1 97 ? -12.006 -10.297 -13.543 1.00 67.56 97 VAL A N 1
ATOM 788 C CA . VAL A 1 97 ? -13.382 -9.774 -13.471 1.00 67.56 97 VAL A CA 1
ATOM 789 C C . VAL A 1 97 ? -13.378 -8.439 -12.731 1.00 67.56 97 VAL A C 1
ATOM 791 O O . VAL A 1 97 ? -12.965 -8.368 -11.571 1.00 67.56 97 VAL A O 1
ATOM 794 N N . ILE A 1 98 ? -13.831 -7.376 -13.398 1.00 66.19 98 ILE A N 1
ATOM 795 C CA . ILE A 1 98 ? -14.007 -6.057 -12.789 1.00 66.19 98 ILE A CA 1
ATOM 796 C C . ILE A 1 98 ? -15.472 -5.926 -12.376 1.00 66.19 98 ILE A C 1
ATOM 798 O O . ILE A 1 98 ? -16.376 -5.972 -13.206 1.00 66.19 98 ILE A O 1
ATOM 802 N N . PHE A 1 99 ? -15.707 -5.755 -11.077 1.00 64.12 99 PHE A N 1
ATOM 803 C CA . PHE A 1 99 ? -17.051 -5.563 -10.536 1.00 64.12 99 PHE A CA 1
ATOM 804 C C . PHE A 1 99 ? -17.411 -4.074 -10.566 1.00 64.12 99 PHE A C 1
ATOM 806 O O . PHE A 1 99 ? -16.902 -3.294 -9.756 1.00 64.12 99 PHE A O 1
ATOM 813 N N . GLY A 1 100 ? -18.258 -3.684 -11.523 1.00 73.62 100 GLY A N 1
ATOM 814 C CA . GLY A 1 100 ? -18.907 -2.374 -11.564 1.00 73.62 100 GLY A CA 1
ATOM 815 C C . GLY A 1 100 ? -20.172 -2.327 -10.701 1.00 73.62 100 GLY A C 1
ATOM 816 O O . GLY A 1 100 ? -20.638 -3.346 -10.196 1.00 73.62 100 GLY A O 1
ATOM 817 N N . GLU A 1 101 ? -20.740 -1.132 -10.522 1.00 67.56 101 GLU A N 1
ATOM 818 C CA . GLU A 1 101 ? -21.941 -0.929 -9.691 1.00 67.56 101 GLU A CA 1
ATOM 819 C C . GLU A 1 101 ? -23.235 -1.480 -10.333 1.00 67.56 101 GLU A C 1
ATOM 821 O O . GLU A 1 101 ? -24.226 -1.658 -9.627 1.00 67.56 101 GLU A O 1
ATOM 826 N N . GLU A 1 102 ? -23.230 -1.789 -11.638 1.00 70.12 102 GLU A N 1
ATOM 827 C CA . GLU A 1 102 ? -24.416 -2.252 -12.385 1.00 70.12 102 GLU A CA 1
ATOM 828 C C . GLU A 1 102 ? -24.170 -3.501 -13.263 1.00 70.12 102 GLU A C 1
ATOM 830 O O . GLU A 1 102 ? -25.128 -4.192 -13.603 1.00 70.12 102 GLU A O 1
ATOM 835 N N . GLU A 1 103 ? -22.918 -3.863 -13.579 1.00 59.34 103 GLU A N 1
ATOM 836 C CA . GLU A 1 103 ? -22.609 -5.018 -14.438 1.00 59.34 103 GLU A CA 1
ATOM 837 C C . GLU A 1 103 ? -21.207 -5.598 -14.157 1.00 59.34 103 GLU A C 1
ATOM 839 O O . GLU A 1 103 ? -20.276 -4.877 -13.781 1.00 59.34 103 GLU A O 1
ATOM 844 N N . GLU A 1 104 ? -21.069 -6.920 -14.311 1.00 73.50 104 GLU A N 1
ATOM 845 C CA . GLU A 1 104 ? -19.790 -7.635 -14.244 1.00 73.50 104 GLU A CA 1
ATOM 846 C C . GLU A 1 104 ? -19.108 -7.562 -15.616 1.00 73.50 104 GLU A C 1
ATOM 848 O O . GLU A 1 104 ? -19.499 -8.262 -16.551 1.00 73.50 104 GLU A O 1
ATOM 853 N N . GLU A 1 105 ? -18.078 -6.725 -15.753 1.00 65.00 105 GLU A N 1
ATOM 854 C CA . GLU A 1 105 ? -17.291 -6.660 -16.985 1.00 65.00 105 GLU A CA 1
ATOM 855 C C . GLU A 1 105 ? -16.067 -7.574 -16.838 1.00 65.00 105 GLU A C 1
ATOM 857 O O . GLU A 1 105 ? -15.102 -7.280 -16.122 1.00 65.00 105 GLU A O 1
ATOM 862 N N . ALA A 1 106 ? -16.115 -8.732 -17.499 1.00 61.94 106 ALA A N 1
ATOM 863 C CA . ALA A 1 106 ? -14.962 -9.615 -17.610 1.00 61.94 106 ALA A CA 1
ATOM 864 C C . ALA A 1 106 ? -13.960 -9.000 -18.596 1.00 61.94 106 ALA A C 1
ATOM 866 O O . ALA A 1 106 ? -14.131 -9.084 -19.814 1.00 61.94 106 ALA A O 1
ATOM 867 N N . VAL A 1 107 ? -12.901 -8.381 -18.074 1.00 60.28 107 VAL A N 1
ATOM 868 C CA . VAL A 1 107 ? -11.825 -7.836 -18.901 1.00 60.28 107 VAL A CA 1
ATOM 869 C C . VAL A 1 107 ? -10.747 -8.901 -19.040 1.00 60.28 107 VAL A C 1
ATOM 871 O O . VAL A 1 107 ? -9.948 -9.142 -18.135 1.00 60.28 107 VAL A O 1
ATOM 874 N N . SER A 1 108 ? -10.691 -9.532 -20.212 1.00 55.47 108 SER A N 1
ATOM 875 C CA . SER A 1 108 ? -9.534 -10.329 -20.617 1.00 55.47 108 SER A CA 1
ATOM 876 C C . SER A 1 108 ? -8.362 -9.385 -20.874 1.00 55.47 108 SER A C 1
ATOM 878 O O . SER A 1 108 ? -8.144 -8.931 -21.995 1.00 55.47 108 SER A O 1
ATOM 880 N N . ILE A 1 109 ? -7.620 -9.044 -19.820 1.00 54.34 109 ILE A N 1
ATOM 881 C CA . ILE A 1 109 ? -6.315 -8.405 -19.966 1.00 54.34 109 ILE A CA 1
ATOM 882 C C . ILE A 1 109 ? -5.398 -9.504 -20.509 1.00 54.34 109 ILE A C 1
ATOM 884 O O . ILE A 1 109 ? -5.137 -10.454 -19.771 1.00 54.34 109 ILE A O 1
ATOM 888 N N . PRO A 1 110 ? -4.929 -9.442 -21.771 1.00 52.16 110 PRO A N 1
ATOM 889 C CA . PRO A 1 110 ? -3.950 -10.407 -22.241 1.00 52.16 110 PRO A CA 1
ATOM 890 C C . PRO A 1 110 ? -2.760 -10.318 -21.289 1.00 52.16 110 PRO A C 1
ATOM 892 O O . PRO A 1 110 ? -2.164 -9.247 -21.145 1.00 52.16 110 PRO A O 1
ATOM 895 N N . ALA A 1 111 ? -2.457 -11.423 -20.602 1.00 51.97 111 ALA A N 1
ATOM 896 C CA . ALA A 1 111 ? -1.487 -11.472 -19.507 1.00 51.97 111 ALA A CA 1
ATOM 897 C C . ALA A 1 111 ? -0.099 -10.948 -19.913 1.00 51.97 111 ALA A C 1
ATOM 899 O O . ALA A 1 111 ? 0.723 -10.599 -19.068 1.00 51.97 111 ALA A O 1
ATOM 900 N N . ARG A 1 112 ? 0.156 -10.834 -21.219 1.00 45.19 112 ARG A N 1
ATOM 901 C CA . ARG A 1 112 ? 1.299 -10.146 -21.798 1.00 45.19 112 ARG A CA 1
ATOM 902 C C . ARG A 1 112 ? 0.817 -9.359 -23.019 1.00 45.19 112 ARG A C 1
ATOM 904 O O . ARG A 1 112 ? 0.281 -9.942 -23.961 1.00 45.19 112 ARG A O 1
ATOM 911 N N . LEU A 1 113 ? 1.037 -8.038 -23.048 1.00 46.84 113 LEU A N 1
ATOM 912 C CA . LEU A 1 113 ? 1.142 -7.341 -24.336 1.00 46.84 113 LEU A CA 1
ATOM 913 C C . LEU A 1 113 ? 2.166 -8.134 -25.161 1.00 46.84 113 LEU A C 1
ATOM 915 O O . LEU A 1 113 ? 3.211 -8.460 -24.594 1.00 46.84 113 LEU A O 1
ATOM 919 N N . PRO A 1 114 ? 1.892 -8.484 -26.433 1.00 42.75 114 PRO A N 1
ATOM 920 C CA . PRO A 1 114 ? 2.815 -9.279 -27.226 1.00 42.75 114 PRO A CA 1
ATOM 921 C C . PRO A 1 114 ? 4.157 -8.561 -27.216 1.00 42.75 114 PRO A C 1
ATOM 923 O O . PRO A 1 114 ? 4.297 -7.474 -27.788 1.00 42.75 114 PRO A O 1
ATOM 926 N N . SER A 1 115 ? 5.116 -9.148 -26.496 1.00 45.34 115 SER A N 1
ATOM 927 C CA . SER A 1 115 ? 6.497 -8.709 -26.518 1.00 45.34 115 SER A CA 1
ATOM 928 C C . SER A 1 115 ? 6.853 -8.662 -27.990 1.00 45.34 115 SER A C 1
ATOM 930 O O . SER A 1 115 ? 6.631 -9.633 -28.718 1.00 45.34 115 SER A O 1
ATOM 932 N N . ARG A 1 116 ? 7.210 -7.470 -28.467 1.00 42.84 116 ARG A N 1
ATOM 933 C CA . ARG A 1 116 ? 7.439 -7.200 -29.879 1.00 42.84 116 ARG A CA 1
ATOM 934 C C . ARG A 1 116 ? 8.551 -8.146 -30.306 1.00 42.84 116 ARG A C 1
ATOM 936 O O . ARG A 1 116 ? 9.706 -7.812 -30.075 1.00 42.84 116 ARG A O 1
ATOM 943 N N . LYS A 1 117 ? 8.190 -9.301 -30.883 1.00 41.31 117 LYS A N 1
ATOM 944 C CA . LYS A 1 117 ? 9.115 -10.209 -31.556 1.00 41.31 117 LYS A CA 1
ATOM 945 C C . LYS A 1 117 ? 9.940 -9.318 -32.468 1.00 41.31 117 LYS A C 1
ATOM 947 O O . LYS A 1 117 ? 9.435 -8.776 -33.454 1.00 41.31 117 LYS A O 1
ATOM 952 N N . THR A 1 118 ? 11.177 -9.059 -32.065 1.00 44.06 118 THR A N 1
ATOM 953 C CA . THR A 1 118 ? 12.221 -8.678 -32.997 1.00 44.06 118 THR A CA 1
ATOM 954 C C . THR A 1 118 ? 12.170 -9.751 -34.074 1.00 44.06 118 THR A C 1
ATOM 956 O O . THR A 1 118 ? 12.230 -10.925 -33.711 1.00 44.06 118 THR A O 1
ATOM 959 N N . PRO A 1 119 ? 11.931 -9.400 -35.348 1.00 45.97 119 PRO A N 1
ATOM 960 C CA . PRO A 1 119 ? 12.002 -10.379 -36.417 1.00 45.97 119 PRO A CA 1
ATOM 961 C C . PRO A 1 119 ? 13.432 -10.923 -36.438 1.00 45.97 119 PRO A C 1
ATOM 963 O O . PRO A 1 119 ? 14.355 -10.234 -36.863 1.00 45.97 119 PRO A O 1
ATOM 966 N N . GLU A 1 120 ? 13.592 -12.075 -35.793 1.00 43.59 120 GLU A N 1
ATOM 967 C CA . GLU A 1 120 ? 14.283 -13.266 -36.274 1.00 43.59 120 GLU A CA 1
ATOM 968 C C . GLU A 1 120 ? 15.237 -12.951 -37.432 1.00 43.59 120 GLU A C 1
ATOM 970 O O . GLU A 1 120 ? 14.864 -12.913 -38.603 1.00 43.59 120 GLU A O 1
ATOM 975 N N . LEU A 1 121 ? 16.478 -12.651 -37.057 1.00 50.75 121 LEU A N 1
ATOM 976 C CA . LEU A 1 121 ? 17.639 -12.604 -37.938 1.00 50.75 121 LEU A CA 1
ATOM 977 C C . LEU A 1 121 ? 18.367 -13.959 -37.849 1.00 50.75 121 LEU A C 1
ATOM 979 O O . LEU A 1 121 ? 19.589 -14.000 -37.795 1.00 50.75 121 LEU A O 1
ATOM 983 N N . ASP A 1 122 ? 17.616 -15.062 -37.829 1.00 47.12 122 ASP A N 1
ATOM 984 C CA . ASP A 1 122 ? 18.144 -16.426 -37.733 1.00 47.12 122 ASP A CA 1
ATOM 985 C C . ASP A 1 122 ? 17.902 -17.188 -39.043 1.00 47.12 122 ASP A C 1
ATOM 987 O O . ASP A 1 122 ? 17.075 -18.082 -39.128 1.00 47.12 122 ASP A O 1
ATOM 991 N N . GLU A 1 123 ? 18.650 -16.832 -40.094 1.00 55.41 123 GLU A N 1
ATOM 992 C CA . GLU A 1 123 ? 18.838 -17.702 -41.274 1.00 55.41 123 GLU A CA 1
ATOM 993 C C . GLU A 1 123 ? 20.293 -17.700 -41.802 1.00 55.41 123 GLU A C 1
ATOM 995 O O . GLU A 1 123 ? 20.550 -18.020 -42.962 1.00 55.41 123 GLU A O 1
ATOM 1000 N N . ALA A 1 124 ? 21.292 -17.359 -40.975 1.00 53.22 124 ALA A N 1
ATOM 1001 C CA . ALA A 1 124 ? 22.696 -17.344 -41.423 1.00 53.22 124 ALA A CA 1
ATOM 1002 C C . ALA A 1 124 ? 23.690 -18.153 -40.573 1.00 53.22 124 ALA A C 1
ATOM 1004 O O . ALA A 1 124 ? 24.853 -18.241 -40.965 1.00 53.22 124 ALA A O 1
ATOM 1005 N N . SER A 1 125 ? 23.277 -18.777 -39.461 1.00 48.56 125 SER A N 1
ATOM 1006 C CA . SER A 1 125 ? 24.226 -19.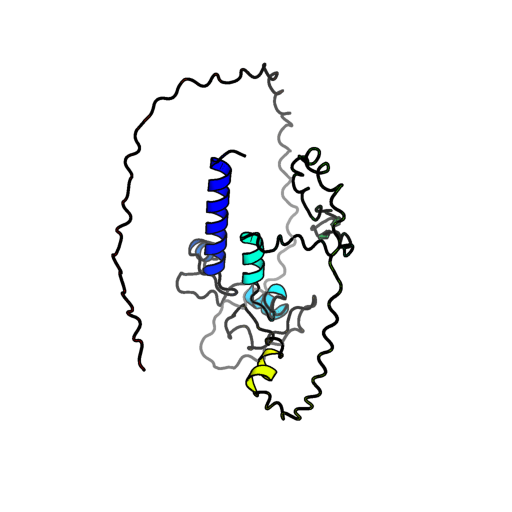402 -38.520 1.00 48.56 125 SER A CA 1
ATOM 1007 C C . SER A 1 125 ? 24.116 -20.927 -38.349 1.00 48.56 125 SER A C 1
ATOM 1009 O O . SER A 1 125 ? 24.809 -21.479 -37.500 1.00 48.56 125 SER A O 1
ATOM 1011 N N . GLU A 1 126 ? 23.346 -21.632 -39.190 1.00 49.97 126 GLU A N 1
ATOM 1012 C CA . GLU A 1 126 ? 23.249 -23.111 -39.195 1.00 49.97 126 GLU A CA 1
ATOM 1013 C C . GLU A 1 126 ? 23.980 -23.780 -40.381 1.00 49.97 126 GLU A C 1
ATOM 1015 O O . GLU A 1 126 ? 23.464 -24.682 -41.040 1.00 49.97 126 GLU A O 1
ATOM 1020 N N . ARG A 1 127 ? 25.204 -23.345 -40.712 1.00 51.53 127 ARG A N 1
ATOM 1021 C CA . ARG A 1 127 ? 25.991 -23.990 -41.789 1.00 51.53 127 ARG A CA 1
ATOM 1022 C C . ARG A 1 127 ? 27.437 -24.361 -41.460 1.00 51.53 127 ARG A C 1
ATOM 1024 O O . ARG A 1 127 ? 28.203 -24.606 -42.386 1.00 51.53 127 ARG A O 1
ATOM 1031 N N . LEU A 1 128 ? 27.831 -24.458 -40.186 1.00 52.16 128 LEU A N 1
ATOM 1032 C CA . LEU A 1 128 ? 29.237 -24.735 -39.833 1.00 52.16 128 LEU A CA 1
ATOM 1033 C C . LEU A 1 128 ? 29.502 -25.846 -38.802 1.00 52.16 128 LEU A C 1
ATOM 1035 O O . LEU A 1 128 ? 30.627 -25.960 -38.330 1.00 52.16 128 LEU A O 1
ATOM 1039 N N . SER A 1 129 ? 28.546 -26.727 -38.511 1.00 46.75 129 SER A N 1
ATOM 1040 C CA . SER A 1 129 ? 28.760 -27.869 -37.602 1.00 46.75 129 SER A CA 1
ATOM 1041 C C . SER A 1 129 ? 28.592 -29.230 -38.288 1.00 46.75 129 SER A C 1
ATOM 1043 O O . SER A 1 129 ? 27.906 -30.116 -37.786 1.00 46.75 129 SER A O 1
ATOM 1045 N N . GLN A 1 130 ? 29.245 -29.431 -39.438 1.00 53.16 130 GLN A N 1
ATOM 1046 C CA . GLN A 1 130 ? 29.358 -30.762 -40.042 1.00 53.16 130 GLN A CA 1
ATOM 1047 C C . GLN A 1 130 ? 30.752 -30.997 -40.630 1.00 53.16 130 GLN A C 1
ATOM 1049 O O . GLN A 1 130 ? 30.989 -30.709 -41.799 1.00 53.16 130 GLN A O 1
ATOM 1054 N N . ALA A 1 131 ? 31.649 -31.491 -39.769 1.00 53.50 131 ALA A N 1
ATOM 1055 C CA . ALA A 1 131 ? 32.837 -32.319 -40.024 1.00 53.50 131 ALA A CA 1
ATOM 1056 C C . ALA A 1 131 ? 33.920 -31.958 -38.998 1.00 53.50 131 ALA A C 1
ATOM 1058 O O . ALA A 1 131 ? 34.510 -30.889 -39.096 1.00 53.50 131 ALA A O 1
ATOM 1059 N N . ASN A 1 132 ? 34.116 -32.824 -38.003 1.00 49.31 132 ASN A N 1
ATOM 1060 C CA . ASN A 1 132 ? 35.409 -33.226 -37.440 1.00 49.31 132 ASN A CA 1
ATOM 1061 C C . ASN A 1 132 ? 35.112 -34.342 -36.433 1.00 49.31 132 ASN A C 1
ATOM 1063 O O . ASN A 1 132 ? 34.828 -34.115 -35.261 1.00 49.31 132 ASN A O 1
ATOM 1067 N N . ASP A 1 133 ? 35.058 -35.538 -37.005 1.00 53.38 133 ASP A N 1
ATOM 1068 C CA . ASP A 1 133 ? 35.210 -36.824 -36.347 1.00 53.38 133 ASP A CA 1
ATOM 1069 C C . ASP A 1 133 ? 36.713 -36.955 -36.053 1.00 53.38 133 ASP A C 1
ATOM 1071 O O . ASP A 1 133 ? 37.501 -37.113 -36.984 1.00 53.38 133 ASP A O 1
ATOM 1075 N N . ASP A 1 134 ? 37.120 -36.750 -34.801 1.00 57.16 134 ASP A N 1
ATOM 1076 C CA . ASP A 1 134 ? 38.494 -36.975 -34.346 1.00 57.16 134 ASP A CA 1
ATOM 1077 C C . ASP A 1 134 ? 38.435 -37.720 -33.007 1.00 57.16 134 ASP A C 1
ATOM 1079 O O . ASP A 1 134 ? 37.859 -37.250 -32.021 1.00 57.16 134 ASP A O 1
ATOM 1083 N N . GLU A 1 135 ? 38.986 -38.932 -33.035 1.00 62.47 135 GLU A N 1
ATOM 1084 C CA . GLU A 1 135 ? 39.076 -39.906 -31.952 1.00 62.47 135 GLU A CA 1
ATOM 1085 C C . GLU A 1 135 ? 39.654 -39.294 -30.666 1.00 62.47 135 GLU A C 1
ATOM 1087 O O . GLU A 1 135 ? 40.781 -38.794 -30.643 1.00 62.47 135 GLU A O 1
ATOM 1092 N N . ILE A 1 136 ? 38.924 -39.414 -29.554 1.00 58.09 136 ILE A N 1
ATOM 1093 C CA . ILE A 1 136 ? 39.479 -39.218 -28.209 1.00 58.09 136 ILE A CA 1
ATOM 1094 C C . ILE A 1 136 ? 39.816 -40.608 -27.650 1.00 58.09 136 ILE A C 1
ATOM 1096 O O . ILE A 1 136 ? 38.914 -41.440 -27.547 1.00 58.09 136 ILE A O 1
ATOM 1100 N N . PRO A 1 137 ? 41.083 -40.887 -27.289 1.00 64.81 137 PRO A N 1
ATOM 1101 C CA . PRO A 1 137 ? 41.471 -42.180 -26.750 1.00 64.81 137 PRO A CA 1
ATOM 1102 C C . PRO A 1 137 ? 40.987 -42.326 -25.306 1.00 64.81 137 PRO A C 1
ATOM 1104 O O . PRO A 1 137 ? 41.208 -41.448 -24.467 1.00 64.81 137 PRO A O 1
ATOM 1107 N N . GLU A 1 138 ? 40.362 -43.468 -25.031 1.00 64.50 138 GLU A N 1
ATOM 1108 C CA . GLU A 1 138 ? 40.008 -43.925 -23.692 1.00 64.50 138 GLU A CA 1
ATOM 1109 C C . GLU A 1 138 ? 41.265 -43.998 -22.815 1.00 64.50 138 GLU A C 1
ATOM 1111 O O . GLU A 1 138 ? 42.266 -44.634 -23.161 1.00 64.50 138 GLU A O 1
ATOM 1116 N N . LYS A 1 139 ? 41.220 -43.303 -21.677 1.00 63.47 139 LYS A N 1
ATOM 1117 C CA . LYS A 1 139 ? 42.144 -43.507 -20.568 1.00 63.47 139 LYS A CA 1
ATOM 1118 C C . LYS A 1 139 ? 41.335 -43.971 -19.372 1.00 63.47 139 LYS A C 1
ATOM 1120 O O . LYS A 1 139 ? 40.665 -43.175 -18.718 1.00 63.47 139 LYS A O 1
ATOM 1125 N N . ASP A 1 140 ? 41.429 -45.269 -19.138 1.00 60.06 140 ASP A N 1
ATOM 1126 C CA . ASP A 1 140 ? 41.048 -45.927 -17.903 1.00 60.06 140 ASP A CA 1
ATOM 1127 C C . ASP A 1 140 ? 41.970 -45.428 -16.782 1.00 60.06 140 ASP A C 1
ATOM 1129 O O . ASP A 1 140 ? 43.166 -45.724 -16.773 1.00 60.06 140 ASP A O 1
ATOM 1133 N N . ASP A 1 141 ? 41.424 -44.653 -15.849 1.00 59.00 141 ASP A N 1
ATOM 1134 C CA . ASP A 1 141 ? 42.046 -44.404 -14.550 1.00 59.00 141 ASP A CA 1
ATOM 1135 C C . ASP A 1 141 ? 41.107 -44.968 -13.477 1.00 59.00 141 ASP A C 1
ATOM 1137 O O . ASP A 1 141 ? 40.163 -44.325 -13.010 1.00 59.00 141 ASP A O 1
ATOM 1141 N N . GLU A 1 142 ? 41.360 -46.231 -13.133 1.00 64.44 142 GLU A N 1
ATOM 1142 C CA . GLU A 1 142 ? 40.869 -46.871 -11.919 1.00 64.44 142 GLU A CA 1
ATOM 1143 C C . GLU A 1 142 ? 41.486 -46.146 -10.717 1.00 64.44 142 GLU A C 1
ATOM 1145 O O . GLU A 1 142 ? 42.665 -46.310 -10.398 1.00 64.44 142 GLU A O 1
ATOM 1150 N N . SER A 1 143 ? 40.692 -45.314 -10.045 1.00 60.62 143 SER A N 1
ATOM 1151 C CA . SER A 1 143 ? 41.073 -44.707 -8.772 1.00 60.62 143 SER A CA 1
ATOM 1152 C C . SER A 1 143 ? 40.091 -45.148 -7.694 1.00 60.62 143 SER A C 1
ATOM 1154 O O . SER A 1 143 ? 39.110 -44.472 -7.384 1.00 60.62 143 SER A O 1
ATOM 1156 N N . ASP A 1 144 ? 40.370 -46.332 -7.147 1.00 57.59 144 ASP A N 1
ATOM 1157 C CA . ASP A 1 144 ? 39.845 -46.791 -5.867 1.00 57.59 144 ASP A CA 1
ATOM 1158 C C . ASP A 1 144 ? 40.309 -45.830 -4.763 1.00 57.59 144 ASP A C 1
ATOM 1160 O O . ASP A 1 144 ? 41.493 -45.761 -4.420 1.00 57.59 144 ASP A O 1
ATOM 1164 N N . SER A 1 145 ? 39.367 -45.101 -4.167 1.00 52.66 145 SER A N 1
ATOM 1165 C CA . SER A 1 145 ? 39.583 -44.469 -2.868 1.00 52.66 145 SER A CA 1
ATOM 1166 C C . SER A 1 145 ? 38.397 -44.726 -1.949 1.00 52.66 145 SER A C 1
ATOM 1168 O O . SER A 1 145 ? 37.533 -43.880 -1.722 1.00 52.66 145 SER A O 1
ATOM 1170 N N . ASP A 1 146 ? 38.400 -45.929 -1.379 1.00 55.19 146 ASP A N 1
ATOM 1171 C CA . ASP A 1 146 ? 37.743 -46.224 -0.113 1.00 55.19 146 ASP A CA 1
ATOM 1172 C C . ASP A 1 146 ? 38.370 -45.361 0.990 1.00 55.19 146 ASP A C 1
ATOM 1174 O O . ASP A 1 146 ? 39.386 -45.701 1.597 1.00 55.19 146 ASP A O 1
ATOM 1178 N N . THR A 1 147 ? 37.748 -44.222 1.280 1.00 53.44 147 THR A N 1
ATOM 1179 C CA . THR A 1 147 ? 37.946 -43.516 2.549 1.00 53.44 147 THR A CA 1
ATOM 1180 C C . THR A 1 147 ? 36.598 -43.288 3.216 1.00 53.44 147 THR A C 1
ATOM 1182 O O . THR A 1 147 ? 36.000 -42.216 3.166 1.00 53.44 147 THR A O 1
ATOM 1185 N N . LEU A 1 148 ? 36.130 -44.342 3.890 1.00 58.78 148 LEU A N 1
ATOM 1186 C CA . LEU A 1 148 ? 35.144 -44.254 4.963 1.00 58.78 148 LEU A CA 1
ATOM 1187 C C . LEU A 1 148 ? 35.747 -43.428 6.107 1.00 58.78 148 LEU A C 1
ATOM 1189 O O . LEU A 1 148 ? 36.340 -43.958 7.044 1.00 58.78 148 LEU A O 1
ATOM 1193 N N . SER A 1 149 ? 35.629 -42.106 6.008 1.00 50.25 149 SER A N 1
ATOM 1194 C CA . SER A 1 149 ? 35.828 -41.215 7.141 1.00 50.25 149 SER A CA 1
ATOM 1195 C C . SER A 1 149 ? 34.471 -41.019 7.804 1.00 50.25 149 SER A C 1
ATOM 1197 O O . SER A 1 149 ? 33.653 -40.218 7.352 1.00 50.25 149 SER A O 1
ATOM 1199 N N . GLU A 1 150 ? 34.228 -41.765 8.884 1.00 54.50 150 GLU A N 1
ATOM 1200 C CA . GLU A 1 150 ? 33.240 -41.431 9.916 1.00 54.50 150 GLU A CA 1
ATOM 1201 C C . GLU A 1 150 ? 33.674 -40.125 10.611 1.00 54.50 150 GLU A C 1
ATOM 1203 O O . GLU A 1 150 ? 34.045 -40.080 11.782 1.00 54.50 150 GLU A O 1
ATOM 1208 N N . GLY A 1 151 ? 33.694 -39.036 9.846 1.00 48.56 151 GLY A N 1
ATOM 1209 C CA . GLY A 1 151 ? 33.795 -37.688 10.356 1.00 48.56 151 GLY A CA 1
ATOM 1210 C C . GLY A 1 151 ? 32.424 -37.315 10.880 1.00 48.56 151 GLY A C 1
ATOM 1211 O O . GLY A 1 151 ? 31.526 -37.000 10.106 1.00 48.56 151 GLY A O 1
ATOM 1212 N N . GLU A 1 152 ? 32.262 -37.382 12.196 1.00 59.53 152 GLU A N 1
ATOM 1213 C CA . GLU A 1 152 ? 31.167 -36.766 12.937 1.00 59.53 152 GLU A CA 1
ATOM 1214 C C . GLU A 1 152 ? 31.031 -35.306 12.472 1.00 59.53 152 GLU A C 1
ATOM 1216 O O . GLU A 1 152 ? 31.768 -34.419 12.913 1.00 59.53 152 GLU A O 1
ATOM 1221 N N . ILE A 1 153 ? 30.133 -35.067 11.506 1.00 60.34 153 ILE A N 1
ATOM 1222 C CA . ILE A 1 153 ? 29.813 -33.736 10.998 1.00 60.34 153 ILE A CA 1
ATOM 1223 C C . ILE A 1 153 ? 29.174 -33.011 12.174 1.00 60.34 153 ILE A C 1
ATOM 1225 O O . ILE A 1 153 ? 27.974 -33.121 12.427 1.00 60.34 153 ILE A O 1
ATOM 1229 N N . LYS A 1 154 ? 29.996 -32.272 12.917 1.00 60.34 154 LYS A N 1
ATOM 1230 C CA . LYS A 1 154 ? 29.556 -31.226 13.833 1.00 60.34 154 LYS A CA 1
ATOM 1231 C C . LYS A 1 154 ? 28.909 -30.143 12.978 1.00 60.34 154 LYS A C 1
ATOM 1233 O O . LYS A 1 154 ? 29.534 -29.132 12.676 1.00 60.34 154 LYS A O 1
ATOM 1238 N N . GLN A 1 155 ? 27.677 -30.403 12.536 1.00 55.66 155 GLN A N 1
ATOM 1239 C CA . GLN A 1 155 ? 26.815 -29.413 11.911 1.00 55.66 155 GLN A CA 1
ATOM 1240 C C . GLN A 1 155 ? 26.740 -28.254 12.890 1.00 55.66 155 GLN A C 1
ATOM 1242 O O . GLN A 1 155 ? 26.224 -28.389 14.003 1.00 55.66 155 GLN A O 1
ATOM 1247 N N . SER A 1 156 ? 27.352 -27.140 12.499 1.00 61.00 156 SER A N 1
ATOM 1248 C CA . SER A 1 156 ? 27.294 -25.926 13.283 1.00 61.00 156 SER A CA 1
ATOM 1249 C C . SER A 1 156 ? 25.813 -25.572 13.432 1.00 61.00 156 SER A C 1
ATOM 1251 O O . SER A 1 156 ? 25.098 -25.537 12.428 1.00 61.00 156 SER A O 1
ATOM 1253 N N . PRO A 1 157 ? 25.299 -25.322 14.649 1.00 66.31 157 PRO A N 1
ATOM 1254 C CA . PRO A 1 157 ? 23.891 -24.978 14.846 1.00 66.31 157 PRO A CA 1
ATOM 1255 C C . PRO A 1 157 ? 23.449 -23.734 14.048 1.00 66.31 157 PRO A C 1
ATOM 1257 O O . PRO A 1 157 ? 22.250 -23.529 13.878 1.00 66.31 157 PRO A O 1
ATOM 1260 N N . ALA A 1 158 ? 24.394 -22.951 13.513 1.00 68.19 158 ALA A N 1
ATOM 1261 C CA . ALA A 1 158 ? 24.143 -21.838 12.602 1.00 68.19 158 ALA A CA 1
ATOM 1262 C C . ALA A 1 158 ? 23.602 -22.269 11.220 1.00 68.19 158 ALA A C 1
ATOM 1264 O O . ALA A 1 158 ? 22.736 -21.589 10.671 1.00 68.19 158 ALA A O 1
ATOM 1265 N N . ASP A 1 159 ? 24.027 -23.415 10.677 1.00 61.03 159 ASP A N 1
ATOM 1266 C CA . ASP A 1 159 ? 23.611 -23.852 9.332 1.00 61.03 159 ASP A CA 1
ATOM 1267 C C . ASP A 1 159 ? 22.193 -24.445 9.329 1.00 61.03 159 ASP A C 1
ATOM 1269 O O . ASP A 1 159 ? 21.461 -24.362 8.343 1.00 61.03 159 ASP A O 1
ATOM 1273 N N . ILE A 1 160 ? 21.748 -24.976 10.473 1.00 63.53 160 ILE A N 1
ATOM 1274 C CA . ILE A 1 160 ? 20.374 -25.468 10.655 1.00 63.53 160 ILE A CA 1
ATOM 1275 C C . ILE A 1 160 ? 19.384 -24.291 10.761 1.00 63.53 160 ILE A C 1
ATOM 1277 O O . ILE A 1 160 ? 18.204 -24.432 10.426 1.00 63.53 160 ILE A O 1
ATOM 1281 N N . GLU A 1 161 ? 19.841 -23.106 11.182 1.00 65.19 161 GLU A N 1
ATOM 1282 C CA . GLU A 1 161 ? 18.998 -21.910 11.262 1.00 65.19 161 GLU A CA 1
ATOM 1283 C C . GLU A 1 161 ? 18.743 -21.279 9.882 1.00 65.19 161 GLU A C 1
ATOM 1285 O O . GLU A 1 161 ? 17.643 -20.779 9.643 1.00 65.19 161 GLU A O 1
ATOM 1290 N N . ALA A 1 162 ? 19.678 -21.419 8.932 1.00 70.81 162 ALA A N 1
ATOM 1291 C CA . ALA A 1 162 ? 19.525 -20.949 7.550 1.00 70.81 162 ALA A CA 1
ATOM 1292 C C . ALA A 1 162 ? 18.439 -21.697 6.747 1.00 70.81 162 ALA A C 1
ATOM 1294 O O . ALA A 1 162 ? 17.926 -21.176 5.759 1.00 70.81 162 ALA A O 1
ATOM 1295 N N . SER A 1 163 ? 18.045 -22.900 7.182 1.00 76.38 163 SER A N 1
ATOM 1296 C CA . SER A 1 163 ? 16.971 -23.684 6.550 1.00 76.38 163 SER A CA 1
ATOM 1297 C C . SER A 1 163 ? 15.569 -23.304 7.055 1.00 76.38 163 SER A C 1
ATOM 1299 O O . SER A 1 163 ? 14.550 -23.712 6.489 1.00 76.38 163 SER A O 1
ATOM 1301 N N . ARG A 1 164 ? 15.464 -22.503 8.127 1.00 83.25 164 ARG A N 1
ATOM 1302 C CA . ARG A 1 164 ? 14.152 -22.102 8.640 1.00 83.25 164 ARG A CA 1
ATOM 1303 C C . ARG A 1 164 ? 13.543 -21.047 7.718 1.00 83.25 164 ARG A C 1
ATOM 1305 O O . ARG A 1 164 ? 14.163 -20.009 7.491 1.00 83.25 164 ARG A O 1
ATOM 1312 N N . PRO A 1 165 ? 12.312 -21.256 7.216 1.00 84.50 165 PRO A N 1
ATOM 1313 C CA . PRO A 1 165 ? 11.656 -20.235 6.421 1.00 84.50 165 PRO A CA 1
ATOM 1314 C C . PRO A 1 165 ? 11.525 -18.959 7.251 1.00 84.50 165 PRO A C 1
ATOM 1316 O O . PRO A 1 165 ? 11.095 -19.016 8.407 1.00 84.50 165 PRO A O 1
ATOM 1319 N N . ALA A 1 166 ? 11.869 -17.817 6.648 1.00 89.12 166 ALA A N 1
ATOM 1320 C CA . ALA A 1 166 ? 11.764 -16.521 7.305 1.00 89.12 166 ALA A CA 1
ATOM 1321 C C . ALA A 1 166 ? 10.375 -16.355 7.957 1.00 89.12 166 ALA A C 1
ATOM 1323 O O . ALA A 1 166 ? 9.357 -16.739 7.359 1.00 89.12 166 ALA A O 1
ATOM 1324 N N . PRO A 1 167 ? 10.299 -15.818 9.188 1.00 93.19 167 PRO A N 1
ATOM 1325 C CA . PRO A 1 167 ? 9.029 -15.647 9.874 1.00 93.19 167 PRO A CA 1
ATOM 1326 C C . PRO A 1 167 ? 8.115 -14.715 9.072 1.00 93.19 167 PRO A C 1
ATOM 1328 O O . PRO A 1 167 ? 8.558 -13.732 8.480 1.00 93.19 167 PRO A O 1
ATOM 1331 N N . ILE A 1 168 ? 6.815 -15.018 9.054 1.00 92.62 168 ILE A N 1
ATOM 1332 C CA . ILE A 1 168 ? 5.838 -14.166 8.371 1.00 92.62 168 ILE A CA 1
ATOM 1333 C C . ILE A 1 168 ? 5.726 -12.841 9.130 1.00 92.62 168 ILE A C 1
ATOM 1335 O O . ILE A 1 168 ? 5.505 -12.838 10.345 1.00 92.62 168 ILE A O 1
ATOM 1339 N N . ARG A 1 169 ? 5.854 -11.719 8.416 1.00 94.56 169 ARG A N 1
ATOM 1340 C CA . ARG A 1 169 ? 5.883 -10.375 8.994 1.00 94.56 169 ARG A CA 1
ATOM 1341 C C . ARG A 1 169 ? 4.758 -9.496 8.444 1.00 94.56 169 ARG A C 1
ATOM 1343 O O . ARG A 1 169 ? 4.260 -9.690 7.340 1.00 94.56 169 ARG A O 1
ATOM 1350 N N . ARG A 1 170 ? 4.363 -8.519 9.260 1.00 93.81 170 ARG A N 1
ATOM 1351 C CA . ARG A 1 170 ? 3.488 -7.395 8.905 1.00 93.81 170 ARG A CA 1
ATOM 1352 C C . ARG A 1 170 ? 4.358 -6.217 8.489 1.00 93.81 170 ARG A C 1
ATOM 1354 O O . ARG A 1 170 ? 5.155 -5.750 9.298 1.00 93.81 170 ARG A O 1
ATOM 1361 N N . TRP A 1 171 ? 4.229 -5.780 7.245 1.00 94.31 171 TRP A N 1
ATOM 1362 C CA . TRP A 1 171 ? 5.069 -4.732 6.657 1.00 94.31 171 TRP A CA 1
ATOM 1363 C C . TRP A 1 171 ? 4.496 -3.323 6.829 1.00 94.31 171 TRP A C 1
ATOM 1365 O O . TRP A 1 171 ? 5.251 -2.358 6.849 1.00 94.31 171 TRP A O 1
ATOM 1375 N N . ALA A 1 172 ? 3.180 -3.208 7.004 1.00 92.38 172 ALA A N 1
ATOM 1376 C CA . ALA A 1 172 ? 2.506 -1.992 7.449 1.00 92.38 172 ALA A CA 1
ATOM 1377 C C . ALA A 1 172 ? 2.418 -1.907 8.973 1.00 92.38 172 ALA A C 1
ATOM 1379 O O . ALA A 1 172 ? 1.952 -2.853 9.624 1.00 92.38 172 ALA A O 1
ATOM 1380 N N . THR A 1 173 ? 2.815 -0.754 9.505 1.00 88.81 173 THR A N 1
ATOM 1381 C CA . THR A 1 173 ? 2.678 -0.397 10.919 1.00 88.81 173 THR A CA 1
ATOM 1382 C C . THR A 1 173 ? 1.486 0.534 11.064 1.00 88.81 173 THR A C 1
ATOM 1384 O O . THR A 1 173 ? 1.362 1.501 10.317 1.00 88.81 173 THR A O 1
ATOM 1387 N N . TYR A 1 174 ? 0.612 0.248 12.022 1.00 88.12 174 TYR A N 1
ATOM 1388 C CA . TYR A 1 174 ? -0.538 1.090 12.322 1.00 88.12 174 TYR A CA 1
ATOM 1389 C C . TYR A 1 174 ? -0.485 1.565 13.777 1.00 88.12 174 TYR A C 1
ATOM 1391 O O . TYR A 1 174 ? 0.120 0.875 14.598 1.00 88.12 174 TYR A O 1
ATOM 1399 N N . PRO A 1 175 ? -1.115 2.705 14.113 1.00 87.44 175 PRO A N 1
ATOM 1400 C CA . PRO A 1 175 ? -1.207 3.168 15.494 1.00 87.44 175 PRO A CA 1
ATOM 1401 C C . PRO A 1 175 ? -1.912 2.151 16.403 1.00 87.44 175 PRO A C 1
ATOM 1403 O O . PRO A 1 175 ? -2.978 1.632 16.060 1.00 87.44 175 PRO A O 1
ATOM 1406 N N . ASP A 1 176 ? -1.361 1.931 17.598 1.00 85.94 176 ASP A N 1
ATOM 1407 C CA . ASP A 1 176 ? -1.916 1.007 18.605 1.00 85.94 176 ASP A CA 1
ATOM 1408 C C . ASP A 1 176 ? -3.292 1.449 19.141 1.00 85.94 176 ASP A C 1
ATOM 1410 O O . ASP A 1 176 ? -3.979 0.701 19.836 1.00 85.94 176 ASP A O 1
ATOM 1414 N N . THR A 1 177 ? -3.723 2.669 18.817 1.00 82.19 177 THR A N 1
ATOM 1415 C CA . THR A 1 177 ? -5.010 3.224 19.247 1.00 82.19 177 THR A CA 1
ATOM 1416 C C . THR A 1 177 ? -6.212 2.576 18.578 1.00 82.19 177 THR A C 1
ATOM 1418 O O . THR A 1 177 ? -7.280 2.521 19.187 1.00 82.19 177 THR A O 1
ATOM 1421 N N . TYR A 1 178 ? -6.042 2.031 17.373 1.00 77.56 178 TYR A N 1
ATOM 1422 C CA . TYR A 1 178 ? -7.100 1.308 16.656 1.00 77.56 178 TYR A CA 1
ATOM 1423 C C . TYR A 1 178 ? -6.885 -0.200 16.648 1.00 77.56 178 TYR A C 1
ATOM 1425 O O . TYR A 1 178 ? -7.833 -0.967 16.475 1.00 77.56 178 TYR A O 1
ATOM 1433 N N . PHE A 1 179 ? -5.643 -0.638 16.830 1.00 82.00 179 PHE A N 1
ATOM 1434 C CA . PHE A 1 179 ? -5.259 -2.014 16.592 1.00 82.00 179 PHE A CA 1
ATOM 1435 C C . PHE A 1 179 ? -4.547 -2.573 17.807 1.00 82.00 179 PHE A C 1
ATOM 1437 O O . PHE A 1 179 ? -3.504 -2.078 18.220 1.00 82.00 179 PHE A O 1
ATOM 1444 N N . SER A 1 180 ? -5.056 -3.690 18.330 1.00 75.88 180 SER A N 1
ATOM 1445 C CA . SER A 1 180 ? -4.155 -4.571 19.062 1.00 75.88 180 SER A CA 1
ATOM 1446 C C . SER A 1 180 ? -3.069 -5.034 18.088 1.00 75.88 180 SER A C 1
ATOM 1448 O O . SER A 1 180 ? -3.326 -5.188 16.889 1.00 75.88 180 SER A O 1
ATOM 1450 N N . THR A 1 181 ? -1.864 -5.307 18.585 1.00 74.00 181 THR A N 1
ATOM 1451 C CA . THR A 1 181 ? -0.694 -5.739 17.791 1.00 74.00 181 THR A CA 1
ATOM 1452 C C . THR A 1 181 ? -0.929 -6.989 16.916 1.00 74.00 181 THR A C 1
ATOM 1454 O O . THR A 1 181 ? -0.028 -7.446 16.212 1.00 74.00 181 THR A O 1
ATOM 1457 N N . ARG A 1 182 ? -2.134 -7.579 16.946 1.00 82.06 182 ARG A N 1
ATOM 1458 C CA . ARG A 1 182 ? -2.524 -8.829 16.292 1.00 82.06 182 ARG A CA 1
ATOM 1459 C C . ARG A 1 182 ? -3.874 -8.744 15.571 1.00 82.06 182 ARG A C 1
ATOM 1461 O O . ARG A 1 182 ? -4.717 -9.620 15.744 1.00 82.06 182 ARG A O 1
ATOM 1468 N N . LEU A 1 183 ? -4.070 -7.740 14.718 1.00 87.44 183 LEU A N 1
ATOM 1469 C CA . LEU A 1 183 ? -5.174 -7.758 13.748 1.00 87.44 183 LEU A CA 1
ATOM 1470 C C . LEU A 1 183 ? -5.198 -9.076 12.955 1.00 87.44 183 LEU A C 1
ATOM 1472 O O . LEU A 1 183 ? -4.191 -9.403 12.333 1.00 87.44 183 LEU A O 1
ATOM 1476 N N . PRO A 1 184 ? -6.300 -9.825 12.869 1.00 90.75 184 PRO A N 1
ATOM 1477 C CA . PRO A 1 184 ? -6.387 -10.947 11.936 1.00 90.75 184 PRO A CA 1
ATOM 1478 C C . PRO A 1 184 ? -6.095 -10.497 10.495 1.00 90.75 184 PRO A C 1
ATOM 1480 O O . PRO A 1 184 ? -6.348 -9.346 10.140 1.00 90.7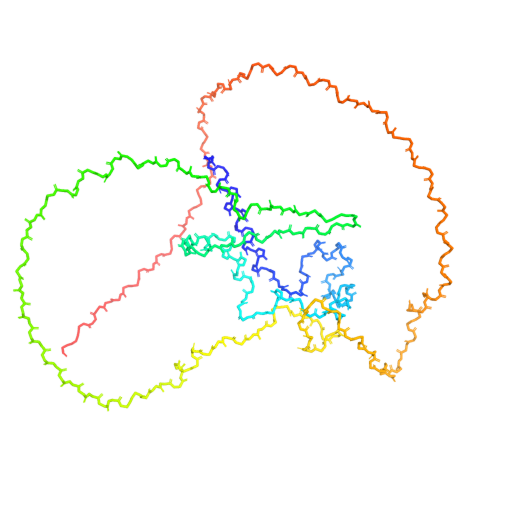5 184 PRO A O 1
ATOM 1483 N N . VAL A 1 185 ? -5.515 -11.373 9.674 1.00 91.62 185 VAL A N 1
ATOM 1484 C CA . VAL A 1 185 ? -5.310 -11.089 8.243 1.00 91.62 185 VAL A CA 1
ATOM 1485 C C . VAL A 1 185 ? -6.661 -11.180 7.546 1.00 91.62 185 VAL A C 1
ATOM 1487 O O . VAL A 1 185 ? -7.409 -12.126 7.795 1.00 91.62 185 VAL A O 1
ATOM 1490 N N . TYR A 1 186 ? -6.978 -10.196 6.706 1.00 91.44 186 TYR A N 1
ATOM 1491 C CA . TYR A 1 186 ? -8.235 -10.173 5.972 1.00 91.44 186 TYR A CA 1
ATOM 1492 C C . TYR A 1 186 ? -8.345 -11.400 5.060 1.00 91.44 186 TYR A C 1
ATOM 1494 O O . TYR A 1 186 ? -7.463 -11.665 4.243 1.00 91.44 186 TYR A O 1
ATOM 1502 N N . ASN A 1 187 ? -9.443 -12.139 5.209 1.00 88.81 187 ASN A N 1
ATOM 1503 C CA . ASN A 1 187 ? -9.724 -13.398 4.519 1.00 88.81 187 ASN A CA 1
ATOM 1504 C C . ASN A 1 187 ? -10.976 -13.321 3.625 1.00 88.81 187 ASN A C 1
ATOM 1506 O O . ASN A 1 187 ? -11.568 -14.352 3.318 1.00 88.81 187 ASN A O 1
ATOM 1510 N N . GLY A 1 188 ? -11.413 -12.115 3.251 1.00 89.69 188 GLY A N 1
ATOM 1511 C CA . GLY A 1 188 ? -12.649 -11.902 2.486 1.00 89.69 188 GLY A CA 1
ATOM 1512 C C . GLY A 1 188 ? -13.888 -11.640 3.349 1.00 89.69 188 GLY A C 1
ATOM 1513 O O . GLY A 1 188 ? -14.902 -11.171 2.839 1.00 89.69 188 GLY A O 1
ATOM 1514 N N . PHE A 1 189 ? -13.812 -11.881 4.659 1.00 88.62 189 PHE A N 1
ATOM 1515 C CA . PHE A 1 189 ? -14.928 -11.680 5.578 1.00 88.62 189 PHE A CA 1
ATOM 1516 C C . PHE A 1 189 ? -14.652 -10.533 6.548 1.00 88.62 189 PHE A C 1
ATOM 1518 O O . PHE A 1 189 ? -13.512 -10.288 6.942 1.00 88.62 189 PHE A O 1
ATOM 1525 N N . ARG A 1 190 ? -15.716 -9.827 6.949 1.00 88.38 190 ARG A N 1
ATOM 1526 C CA . ARG A 1 190 ? -15.633 -8.845 8.036 1.00 88.38 190 ARG A CA 1
ATOM 1527 C C . ARG A 1 190 ? -15.361 -9.560 9.353 1.00 88.38 190 ARG A C 1
ATOM 1529 O O . ARG A 1 190 ? -15.930 -10.621 9.619 1.00 88.38 190 ARG A O 1
ATOM 1536 N N . LEU A 1 191 ? -14.525 -8.955 10.186 1.00 87.75 191 LEU A N 1
ATOM 1537 C CA . LEU A 1 191 ? -14.282 -9.433 11.534 1.00 87.75 191 LEU A CA 1
ATOM 1538 C C . LEU A 1 191 ? -15.562 -9.291 12.369 1.00 87.75 191 LEU A C 1
ATOM 1540 O O . LEU A 1 191 ? -16.338 -8.352 12.158 1.00 87.75 191 LEU A O 1
ATOM 1544 N N . PRO A 1 192 ? -15.812 -10.215 13.316 1.00 86.00 192 PRO A N 1
ATOM 1545 C CA . PRO A 1 192 ? -16.896 -10.051 14.271 1.00 86.00 192 PRO A CA 1
ATOM 1546 C C . PRO A 1 192 ? -16.754 -8.689 14.941 1.00 86.00 192 PRO A C 1
ATOM 1548 O O . PRO A 1 192 ? -15.662 -8.357 15.404 1.00 86.00 192 PRO A O 1
ATOM 1551 N N . ALA A 1 193 ? -17.843 -7.914 14.981 1.00 78.50 193 ALA A N 1
ATOM 1552 C CA . ALA A 1 193 ? -17.839 -6.609 15.622 1.00 78.50 193 ALA A CA 1
ATOM 1553 C C . ALA A 1 193 ? -17.297 -6.775 17.043 1.00 78.50 193 ALA A C 1
ATOM 1555 O O . ALA A 1 193 ? -17.927 -7.411 17.895 1.00 78.50 193 ALA A O 1
ATOM 1556 N N . VAL A 1 194 ? -16.100 -6.242 17.281 1.00 72.38 194 VAL A N 1
ATOM 1557 C CA . VAL A 1 194 ? -15.522 -6.224 18.614 1.00 72.38 194 VAL A CA 1
ATOM 1558 C C . VAL A 1 194 ? -16.367 -5.211 19.359 1.00 72.38 194 VAL A C 1
ATOM 1560 O O . VAL A 1 194 ? -16.209 -4.007 19.163 1.00 72.38 194 VAL A O 1
ATOM 1563 N N . LEU A 1 195 ? -17.347 -5.695 20.130 1.00 68.12 195 LEU A N 1
ATOM 1564 C CA . LEU A 1 195 ? -18.142 -4.834 20.997 1.00 68.12 195 LEU A CA 1
ATOM 1565 C C . LEU A 1 195 ? -17.138 -3.965 21.751 1.00 68.12 195 LEU A C 1
ATOM 1567 O O . LEU A 1 195 ? -16.240 -4.545 22.374 1.00 68.12 195 LEU A O 1
ATOM 1571 N N . PRO A 1 196 ? -17.219 -2.624 21.637 1.00 61.38 196 PRO A N 1
ATOM 1572 C CA . PRO A 1 196 ? -16.227 -1.754 22.235 1.00 61.38 196 PRO A CA 1
ATOM 1573 C C . PRO A 1 196 ? -16.147 -2.148 23.699 1.00 61.38 196 PRO A C 1
ATOM 1575 O O . PRO A 1 196 ? -17.144 -2.063 24.425 1.00 61.38 196 PRO A O 1
ATOM 1578 N N . SER A 1 197 ? -14.991 -2.698 24.083 1.00 54.59 197 SER A N 1
ATOM 1579 C CA . SER A 1 197 ? -14.739 -3.103 25.457 1.00 54.59 197 SER A CA 1
ATOM 1580 C C . SER A 1 197 ? -15.065 -1.874 26.282 1.00 54.59 197 SER A C 1
ATOM 1582 O O . SER A 1 197 ? -14.506 -0.812 26.004 1.00 54.59 197 SER A O 1
ATOM 1584 N N . ARG A 1 198 ? -16.097 -2.004 27.129 1.00 51.00 198 ARG A N 1
ATOM 1585 C CA . ARG A 1 198 ? -16.799 -0.912 27.820 1.00 51.00 198 ARG A CA 1
ATOM 1586 C C . ARG A 1 198 ? -15.880 0.294 28.004 1.00 51.00 198 ARG A C 1
ATOM 1588 O O . ARG A 1 198 ? -14.818 0.100 28.598 1.00 51.00 198 ARG A O 1
ATOM 1595 N N . PRO A 1 199 ? -16.273 1.498 27.549 1.00 50.22 199 PRO A N 1
ATOM 1596 C CA . PRO A 1 199 ? -15.418 2.667 27.646 1.00 50.22 199 PRO A CA 1
ATOM 1597 C C . PRO A 1 199 ? -14.913 2.765 29.079 1.00 50.22 199 PRO A C 1
ATOM 1599 O O . PRO A 1 199 ? -15.708 2.814 30.023 1.00 50.22 199 PRO A O 1
ATOM 1602 N N . PHE A 1 200 ? -13.589 2.709 29.229 1.00 48.53 200 PHE A N 1
ATOM 1603 C CA . PHE A 1 200 ? -12.932 3.033 30.478 1.00 48.53 200 PHE A CA 1
ATOM 1604 C C . PHE A 1 200 ? -13.469 4.397 30.894 1.00 48.53 200 PHE A C 1
ATOM 1606 O O . PHE A 1 200 ? -13.197 5.412 30.257 1.00 48.53 200 PHE A O 1
ATOM 1613 N N . ALA A 1 201 ? -14.294 4.397 31.935 1.00 46.69 201 ALA A N 1
ATOM 1614 C CA . ALA A 1 201 ? -14.838 5.586 32.556 1.00 46.69 201 ALA A CA 1
ATOM 1615 C C . ALA A 1 201 ? -13.724 6.304 33.331 1.00 46.69 201 ALA A C 1
ATOM 1617 O O . ALA A 1 201 ? -13.819 6.501 34.537 1.00 46.69 201 ALA A O 1
ATOM 1618 N N . TYR A 1 202 ? -12.644 6.689 32.654 1.00 48.66 202 TYR A N 1
ATOM 1619 C CA . TYR A 1 202 ? -11.797 7.765 33.134 1.00 48.66 202 TYR A CA 1
ATOM 1620 C C . TYR A 1 202 ? -12.484 9.045 32.695 1.00 48.66 202 TYR A C 1
ATOM 1622 O O . TYR A 1 202 ? -12.287 9.562 31.598 1.00 48.66 202 TYR A O 1
ATOM 1630 N N . GLY A 1 203 ? -13.409 9.482 33.549 1.00 51.06 203 GLY A N 1
ATOM 1631 C CA . GLY A 1 203 ? -14.020 10.788 33.433 1.00 51.06 203 GLY A CA 1
ATOM 1632 C C . GLY A 1 203 ? -12.927 11.835 33.291 1.00 51.06 203 GLY A C 1
ATOM 1633 O O . GLY A 1 203 ? -11.997 11.850 34.081 1.00 51.06 203 GLY A O 1
ATOM 1634 N N . TYR A 1 204 ? -13.018 12.640 32.242 1.00 45.69 204 TYR A N 1
ATOM 1635 C CA . TYR A 1 204 ? -13.059 14.097 32.300 1.00 45.69 204 TYR A CA 1
ATOM 1636 C C . TYR A 1 204 ? -13.302 14.599 30.873 1.00 45.69 204 TYR A C 1
ATOM 1638 O O . TYR A 1 204 ? -12.446 14.473 30.005 1.00 45.69 204 TYR A O 1
ATOM 1646 N N . GLY A 1 205 ? -14.481 15.185 30.647 1.00 39.34 205 GLY A N 1
ATOM 1647 C CA . GLY A 1 205 ? -14.754 16.008 29.469 1.00 39.34 205 GLY A CA 1
ATOM 1648 C C . GLY A 1 205 ? -15.839 15.459 28.539 1.00 39.34 205 GLY A C 1
ATOM 1649 O O . GLY A 1 205 ? -15.577 14.535 27.772 1.00 39.34 205 GLY A O 1
ATOM 1650 N N . PRO A 1 206 ? -17.050 16.042 28.540 1.00 46.12 206 PRO A N 1
ATOM 1651 C CA . PRO A 1 206 ? -18.057 15.746 27.536 1.00 46.12 206 PRO A CA 1
ATOM 1652 C C . PRO A 1 206 ? -17.616 16.366 26.203 1.00 46.12 206 PRO A C 1
ATOM 1654 O O . PRO A 1 206 ? -17.843 17.546 25.952 1.00 46.12 206 PRO A O 1
ATOM 1657 N N . SER A 1 207 ? -16.986 15.574 25.334 1.00 43.44 207 SER A N 1
ATOM 1658 C CA . SER A 1 207 ? -16.880 15.920 23.913 1.00 43.44 207 SER A CA 1
ATOM 1659 C C . SER A 1 207 ? -18.247 15.712 23.264 1.00 43.44 207 SER A C 1
ATOM 1661 O O . SER A 1 207 ? -18.580 14.653 22.736 1.00 43.44 207 SER A O 1
ATOM 1663 N N . THR A 1 208 ? -19.066 16.754 23.352 1.00 44.84 208 THR A N 1
ATOM 1664 C CA . THR A 1 208 ? -20.411 16.920 22.791 1.00 44.84 208 THR A CA 1
ATOM 1665 C C . THR A 1 208 ? -20.424 17.045 21.261 1.00 44.84 208 THR A C 1
ATOM 1667 O O . THR A 1 208 ? -21.150 17.872 20.720 1.00 44.84 208 THR A O 1
ATOM 1670 N N . LEU A 1 209 ? -19.659 16.225 20.531 1.00 55.12 209 LEU A N 1
ATOM 1671 C CA . LEU A 1 209 ? -19.702 16.211 19.057 1.00 55.12 209 LEU A CA 1
ATOM 1672 C C . LEU A 1 209 ? -20.019 14.844 18.436 1.00 55.12 209 LEU A C 1
ATOM 1674 O O . LEU A 1 209 ? -20.313 14.784 17.248 1.00 55.12 209 LEU A O 1
ATOM 1678 N N . ALA A 1 210 ? -20.062 13.756 19.212 1.00 48.09 210 ALA A N 1
ATOM 1679 C CA . ALA A 1 210 ? -20.326 12.420 18.663 1.00 48.09 210 ALA A CA 1
ATOM 1680 C C . ALA A 1 210 ? -21.802 11.968 18.712 1.00 48.09 210 ALA A C 1
ATOM 1682 O O . ALA A 1 210 ? -22.123 10.921 18.161 1.00 48.09 210 ALA A O 1
ATOM 1683 N N . ASN A 1 211 ? -22.717 12.730 19.331 1.00 43.31 211 ASN A N 1
ATOM 1684 C CA . ASN A 1 211 ? -24.108 12.285 19.543 1.00 43.31 211 ASN A CA 1
ATOM 1685 C C . ASN A 1 211 ? -25.175 13.070 18.753 1.00 43.31 211 ASN A C 1
ATOM 1687 O O . ASN A 1 211 ? -26.329 13.137 19.165 1.00 43.31 211 ASN A O 1
ATOM 1691 N N . SER A 1 212 ? -24.806 13.659 17.609 1.00 43.97 212 SER A N 1
ATOM 1692 C CA . SER A 1 212 ? -25.728 14.400 16.724 1.00 43.97 212 SER A CA 1
ATOM 1693 C C . SER A 1 212 ? -26.149 13.616 15.465 1.00 43.97 212 SER A C 1
ATOM 1695 O O . SER A 1 212 ? -26.474 14.209 14.444 1.00 43.97 212 SER A O 1
ATOM 1697 N N . PHE A 1 213 ? -26.162 12.278 15.519 1.00 45.31 213 PHE A N 1
ATOM 1698 C CA . PHE A 1 213 ? -26.579 11.433 14.383 1.00 45.31 213 PHE A CA 1
ATOM 1699 C C . PHE A 1 213 ? -27.785 10.519 14.650 1.00 45.31 213 PHE A C 1
ATOM 1701 O O . PHE A 1 213 ? -28.130 9.716 13.793 1.00 45.31 213 PHE A O 1
ATOM 1708 N N . MET A 1 214 ? -28.513 10.696 15.761 1.00 46.22 214 MET A N 1
ATOM 1709 C CA . MET A 1 214 ? -29.911 10.227 15.851 1.00 46.22 214 MET A CA 1
ATOM 1710 C C . MET A 1 214 ? -30.903 11.309 15.399 1.00 46.22 214 MET A C 1
ATOM 1712 O O . MET A 1 214 ? -32.011 11.418 15.921 1.00 46.22 214 MET A O 1
ATOM 1716 N N . SER A 1 215 ? -30.504 12.126 14.421 1.00 46.53 215 SER A N 1
ATOM 1717 C CA . SER A 1 215 ? -31.469 12.850 13.598 1.00 46.53 215 SER A CA 1
ATOM 1718 C C . SER A 1 215 ? -32.404 11.815 12.982 1.00 46.53 215 SER A C 1
ATOM 1720 O O . SER A 1 215 ? -31.943 10.792 12.472 1.00 46.53 215 SER A O 1
ATOM 1722 N N . ALA A 1 216 ? -33.713 12.066 13.065 1.00 58.03 216 ALA A N 1
ATOM 1723 C CA . ALA A 1 216 ? -34.708 11.330 12.296 1.00 58.03 216 ALA A CA 1
ATOM 1724 C C . ALA A 1 216 ? -34.182 11.117 10.864 1.00 58.03 216 ALA A C 1
ATOM 1726 O O . ALA A 1 216 ? -33.514 12.026 10.351 1.00 58.03 216 ALA A O 1
ATOM 1727 N N . PRO A 1 217 ? -34.427 9.943 10.244 1.00 60.34 217 PRO A N 1
ATOM 1728 C CA . PRO A 1 217 ? -33.961 9.682 8.890 1.00 60.34 217 PRO A CA 1
ATOM 1729 C C . PRO A 1 217 ? -34.297 10.902 8.029 1.00 60.34 217 PRO A C 1
ATOM 1731 O O . PRO A 1 217 ? -35.427 11.400 8.134 1.00 60.34 217 PRO A O 1
ATOM 1734 N N . PRO A 1 218 ? -33.325 11.445 7.271 1.00 69.56 218 PRO A N 1
ATOM 1735 C CA . PRO A 1 218 ? -33.590 12.593 6.424 1.00 69.56 218 PRO A CA 1
ATOM 1736 C C . PRO A 1 218 ? -34.843 12.279 5.600 1.00 69.56 218 PRO A C 1
ATOM 1738 O O . PRO A 1 218 ? -34.996 11.130 5.164 1.00 69.56 218 PRO A O 1
ATOM 1741 N N . PRO A 1 219 ? -35.770 13.245 5.437 1.00 75.75 219 PRO A N 1
ATOM 1742 C CA . PRO A 1 219 ? -36.921 13.039 4.574 1.00 75.75 219 PRO A CA 1
ATOM 1743 C C . PRO A 1 219 ? -36.410 12.481 3.243 1.00 75.75 219 PRO A C 1
ATOM 1745 O O . PRO A 1 219 ? -35.332 12.904 2.803 1.00 75.75 219 PRO A O 1
ATOM 1748 N N . PRO A 1 220 ? -37.116 11.502 2.645 1.00 76.69 220 PRO A N 1
ATOM 1749 C CA . PRO A 1 220 ? -36.672 10.889 1.404 1.00 76.69 220 PRO A CA 1
ATOM 1750 C C . PRO A 1 220 ? -36.286 12.008 0.437 1.00 76.69 220 PRO A C 1
ATOM 1752 O O . PRO A 1 220 ? -37.022 13.003 0.370 1.00 76.69 220 PRO A O 1
ATOM 1755 N N . PRO A 1 221 ? -35.123 11.902 -0.233 1.00 74.44 221 PRO A N 1
ATOM 1756 C CA . PRO A 1 221 ? -34.688 12.930 -1.159 1.00 74.44 221 PRO A CA 1
ATOM 1757 C C . PRO A 1 221 ? -35.864 13.230 -2.081 1.00 74.44 221 PRO A C 1
ATOM 1759 O O . PRO A 1 221 ? -36.449 12.316 -2.669 1.00 74.44 221 PRO A O 1
ATOM 1762 N N . GLY A 1 222 ? -36.270 14.504 -2.120 1.00 79.56 222 GLY A N 1
ATOM 1763 C CA . GLY A 1 222 ? -37.280 14.943 -3.071 1.00 79.56 222 GLY A CA 1
ATOM 1764 C C . GLY A 1 222 ? -36.880 14.462 -4.469 1.00 79.56 222 GLY A C 1
ATOM 1765 O O . GLY A 1 222 ? -35.683 14.274 -4.716 1.00 79.56 222 GLY A O 1
ATOM 1766 N N . PRO A 1 223 ? -37.849 14.221 -5.369 1.00 83.56 223 PRO A N 1
ATOM 1767 C CA . PRO A 1 223 ? -37.543 13.779 -6.722 1.00 83.56 223 PRO A CA 1
ATOM 1768 C C . PRO A 1 223 ? -36.427 14.664 -7.295 1.00 83.56 223 PRO A C 1
ATOM 1770 O O . PRO A 1 223 ? -36.500 15.890 -7.128 1.00 83.56 223 PRO A O 1
ATOM 1773 N N . PRO A 1 224 ? -35.373 14.066 -7.886 1.00 82.44 224 PRO A N 1
ATOM 1774 C CA . PRO A 1 224 ? -34.246 14.829 -8.394 1.00 82.44 224 PRO A CA 1
ATOM 1775 C C . PRO A 1 224 ? -34.770 15.924 -9.329 1.00 82.44 224 PRO A C 1
ATOM 1777 O O . PRO A 1 224 ? -35.745 15.687 -10.055 1.00 82.44 224 PRO A O 1
ATOM 1780 N N . PRO A 1 225 ? -34.175 17.131 -9.301 1.00 86.50 225 PRO A N 1
ATOM 1781 C CA . PRO A 1 225 ? -34.559 18.173 -10.238 1.00 86.50 225 PRO A CA 1
ATOM 1782 C C . PRO A 1 225 ? -34.482 17.602 -11.660 1.00 86.50 225 PRO A C 1
ATOM 1784 O O . PRO A 1 225 ? -33.577 16.807 -11.939 1.00 86.50 225 PRO A O 1
ATOM 1787 N N . PRO A 1 226 ? -35.428 17.956 -12.549 1.00 88.81 226 PRO A N 1
ATOM 1788 C CA . PRO A 1 226 ? -35.410 17.468 -13.919 1.00 88.81 226 PRO A CA 1
ATOM 1789 C C . PRO A 1 226 ? -34.031 17.732 -14.520 1.00 88.81 226 PRO A C 1
ATOM 1791 O O . PRO A 1 226 ? -33.506 18.845 -14.414 1.00 88.81 226 PRO A O 1
ATOM 1794 N N . LEU A 1 227 ? -33.438 16.686 -15.101 1.00 84.75 227 LEU A N 1
ATOM 1795 C CA . LEU A 1 227 ? -32.154 16.797 -15.777 1.00 84.75 227 LEU A CA 1
ATOM 1796 C C . LEU A 1 227 ? -32.240 17.938 -16.800 1.00 84.75 227 LEU A C 1
ATOM 1798 O O . LEU A 1 227 ? -33.260 18.054 -17.494 1.00 84.75 227 LEU A O 1
ATOM 1802 N N . PRO A 1 228 ? -31.205 18.792 -16.901 1.00 89.06 228 PRO A N 1
ATOM 1803 C CA . PRO A 1 228 ? -31.158 19.769 -17.974 1.00 89.06 228 PRO A CA 1
ATOM 1804 C C . PRO A 1 228 ? -31.291 19.031 -19.316 1.00 89.06 228 PRO A C 1
ATOM 1806 O O . PRO A 1 228 ? -30.792 17.906 -19.441 1.00 89.06 228 PRO A O 1
ATOM 1809 N N . PRO A 1 229 ? -31.975 19.623 -20.312 1.00 89.25 229 PRO A N 1
ATOM 1810 C CA . PRO A 1 229 ? -32.083 19.007 -21.625 1.00 89.25 229 PRO A CA 1
ATOM 1811 C C . PRO A 1 229 ? -30.676 18.680 -22.144 1.00 89.25 229 PRO A C 1
ATOM 1813 O O . PRO A 1 229 ? -29.752 19.472 -21.917 1.00 89.25 229 PRO A O 1
ATOM 1816 N N . PRO A 1 230 ? -30.492 17.530 -22.819 1.00 84.88 230 PRO A N 1
ATOM 1817 C CA . PRO A 1 230 ? -29.204 17.191 -23.396 1.00 84.88 230 PRO A CA 1
ATOM 1818 C C . PRO A 1 230 ? -28.750 18.346 -24.296 1.00 84.88 230 PRO A C 1
ATOM 1820 O O . PRO A 1 230 ? -29.588 18.940 -24.990 1.00 84.88 230 PRO A O 1
ATOM 1823 N N . PRO A 1 231 ? -27.451 18.697 -24.285 1.00 83.25 231 PRO A N 1
ATOM 1824 C CA . PRO A 1 231 ? -26.941 19.682 -25.221 1.00 83.25 231 PRO A CA 1
ATOM 1825 C C . PRO A 1 231 ? -27.341 19.253 -26.640 1.00 83.25 231 PRO A C 1
ATOM 1827 O O . PRO A 1 231 ? -27.362 18.048 -26.923 1.00 83.25 231 PRO A O 1
ATOM 1830 N N . PRO A 1 232 ? -27.696 20.201 -27.530 1.00 81.56 232 PRO A N 1
ATOM 1831 C CA . PRO A 1 232 ? -27.988 19.864 -28.915 1.00 81.56 232 PRO A CA 1
ATOM 1832 C C . PRO A 1 232 ? -26.834 19.019 -29.440 1.00 81.56 232 PRO A C 1
ATOM 1834 O O . PRO A 1 232 ? -25.674 19.370 -29.227 1.00 81.56 232 PRO A O 1
ATOM 1837 N N . SER A 1 233 ? -27.161 17.883 -30.061 1.00 65.81 233 SER A N 1
ATOM 1838 C CA . SER A 1 233 ? -26.181 16.974 -30.647 1.00 65.81 233 SER A CA 1
ATOM 1839 C C . SER A 1 233 ? -25.500 17.691 -31.812 1.00 65.81 233 SER A C 1
ATOM 1841 O O . SER A 1 233 ? -25.873 17.563 -32.975 1.00 65.81 233 SER A O 1
ATOM 1843 N N . THR A 1 234 ? -24.529 18.540 -31.487 1.00 69.81 234 THR A N 1
ATOM 1844 C CA . THR A 1 234 ? -23.553 19.059 -32.426 1.00 69.81 234 THR A CA 1
ATOM 1845 C C . THR A 1 234 ? -22.657 17.885 -32.746 1.00 69.81 234 THR A C 1
ATOM 1847 O O . THR A 1 234 ? -21.650 17.658 -32.075 1.00 69.81 234 THR A O 1
ATOM 1850 N N . ALA A 1 235 ? -23.076 17.103 -33.744 1.00 73.88 235 ALA A N 1
ATOM 1851 C CA . ALA A 1 235 ? -22.177 16.214 -34.451 1.00 73.88 235 ALA A CA 1
ATOM 1852 C C . ALA A 1 235 ? -20.880 17.002 -34.703 1.00 73.88 235 ALA A C 1
ATOM 1854 O O . ALA A 1 235 ? -20.958 18.146 -35.177 1.00 73.88 235 ALA A O 1
ATOM 1855 N N . PRO A 1 236 ? -19.713 16.464 -34.307 1.00 76.50 236 PRO A N 1
ATOM 1856 C CA . PRO A 1 236 ? -18.458 17.166 -34.499 1.00 76.50 236 PRO A CA 1
ATOM 1857 C C . PRO A 1 236 ? -18.347 17.554 -35.978 1.00 76.50 236 PRO A C 1
ATOM 1859 O O . PRO A 1 236 ? -18.731 16.757 -36.843 1.00 76.50 236 PRO A O 1
ATOM 1862 N N . PRO A 1 237 ? -17.890 18.782 -36.285 1.00 81.19 237 PRO A N 1
ATOM 1863 C CA . PRO A 1 237 ? -17.737 19.210 -37.665 1.00 81.19 237 PRO A CA 1
ATOM 1864 C C . PRO A 1 237 ? -16.896 18.172 -38.421 1.00 81.19 237 PRO A C 1
ATOM 1866 O O . PRO A 1 237 ? -15.961 17.612 -37.836 1.00 81.19 237 PRO A O 1
ATOM 1869 N N . PRO A 1 238 ? -17.226 17.881 -39.692 1.00 82.75 238 PRO A N 1
ATOM 1870 C CA . PRO A 1 238 ? -16.486 16.905 -40.475 1.00 82.75 238 PRO A CA 1
ATOM 1871 C C . PRO A 1 238 ? -15.002 17.265 -40.453 1.00 82.75 238 PRO A C 1
ATOM 1873 O O . PRO A 1 238 ? -14.625 18.411 -40.716 1.00 82.75 238 PRO A O 1
ATOM 1876 N N . LEU A 1 239 ? -14.172 16.284 -40.096 1.00 72.12 239 LEU A N 1
ATOM 1877 C CA . LEU A 1 239 ? -12.723 16.432 -40.122 1.00 72.12 239 LEU A CA 1
ATOM 1878 C C . LEU A 1 239 ? -12.302 16.889 -41.529 1.00 72.12 239 LEU A C 1
ATOM 1880 O O . LEU A 1 239 ? -12.799 16.337 -42.518 1.00 72.12 239 LEU A O 1
ATOM 1884 N N . PRO A 1 240 ? -11.417 17.894 -41.647 1.00 80.38 240 PRO A N 1
ATOM 1885 C CA . PRO A 1 240 ? -10.926 18.322 -42.947 1.00 80.38 240 PRO A CA 1
ATOM 1886 C C . PRO A 1 240 ? -10.247 17.140 -43.656 1.00 80.38 240 PRO A C 1
ATOM 1888 O O . PRO A 1 240 ? -9.626 16.305 -42.988 1.00 80.38 240 PRO A O 1
ATOM 1891 N N . PRO A 1 241 ? -10.344 17.052 -44.996 1.00 76.44 241 PRO A N 1
ATOM 1892 C CA . PRO A 1 241 ? -9.702 15.988 -45.754 1.00 76.44 241 PRO A CA 1
ATOM 1893 C C . PRO A 1 241 ? -8.209 15.977 -45.431 1.00 76.44 241 PRO A C 1
ATOM 1895 O O . PRO A 1 241 ? -7.532 17.001 -45.550 1.00 76.44 241 PRO A O 1
ATOM 1898 N N . SER A 1 242 ? -7.713 14.825 -44.979 1.00 67.44 242 SER A N 1
ATOM 1899 C CA . SER A 1 242 ? -6.300 14.619 -44.682 1.00 67.44 242 SER A CA 1
ATOM 1900 C C . SER A 1 242 ? -5.489 14.868 -45.952 1.00 67.44 242 SER A C 1
ATOM 1902 O O . SER A 1 242 ? -5.464 14.045 -46.864 1.00 67.44 242 SER A O 1
ATOM 1904 N N . GLY A 1 243 ? -4.876 16.049 -46.033 1.00 70.81 243 GLY A N 1
ATOM 1905 C CA . GLY A 1 243 ? -3.958 16.394 -47.108 1.00 70.81 243 GLY A CA 1
ATOM 1906 C C . GLY A 1 243 ? -2.728 15.477 -47.096 1.00 70.81 243 GLY A C 1
ATOM 1907 O O . GLY A 1 243 ? -2.401 14.898 -46.056 1.00 70.81 243 GLY A O 1
ATOM 1908 N N . PRO A 1 244 ? -2.037 15.330 -48.239 1.00 66.69 244 PRO A N 1
ATOM 1909 C CA . PRO A 1 244 ? -0.846 14.497 -48.334 1.00 66.69 244 PRO A CA 1
ATOM 1910 C C . PRO A 1 244 ? 0.220 14.990 -47.349 1.00 66.69 244 PRO A C 1
ATOM 1912 O O . PRO A 1 244 ? 0.593 16.163 -47.349 1.00 66.69 244 PRO A O 1
ATOM 1915 N N . LEU A 1 245 ? 0.688 14.074 -46.499 1.00 48.69 245 LEU A N 1
ATOM 1916 C CA . LEU A 1 245 ? 1.765 14.293 -45.539 1.00 48.69 245 LEU A CA 1
ATOM 1917 C C . LEU A 1 245 ? 3.039 14.702 -46.290 1.00 48.69 245 LEU A C 1
ATOM 1919 O O . LEU A 1 245 ? 3.755 13.858 -46.828 1.00 48.69 245 LEU A O 1
ATOM 1923 N N . LEU A 1 246 ? 3.328 16.002 -46.327 1.00 51.41 246 LEU A N 1
ATOM 1924 C CA . LEU A 1 246 ? 4.633 16.497 -46.743 1.00 51.41 246 LEU A CA 1
ATOM 1925 C C . LEU A 1 246 ? 5.626 16.179 -45.624 1.00 51.41 246 LEU A C 1
ATOM 1927 O O . LEU A 1 246 ? 5.558 16.751 -44.535 1.00 51.41 246 LEU A O 1
ATOM 1931 N N . LEU A 1 247 ? 6.525 15.228 -45.889 1.00 51.56 247 LEU A N 1
ATOM 1932 C CA . LEU A 1 247 ? 7.655 14.932 -45.015 1.00 51.56 247 LEU A CA 1
ATOM 1933 C C . LEU A 1 247 ? 8.452 16.224 -44.761 1.00 51.56 247 LEU A C 1
ATOM 1935 O O . LEU A 1 247 ? 8.819 16.904 -45.723 1.00 51.56 247 LEU A O 1
ATOM 1939 N N . PRO A 1 248 ? 8.774 16.561 -43.502 1.00 50.12 248 PRO A N 1
ATOM 1940 C CA . PRO A 1 248 ? 9.670 17.667 -43.218 1.00 50.12 248 PRO A CA 1
ATOM 1941 C C . PRO A 1 248 ? 11.083 17.308 -43.690 1.00 50.12 248 PRO A C 1
ATOM 1943 O O . PRO A 1 248 ? 11.765 16.463 -43.109 1.00 50.12 248 PRO A O 1
ATOM 1946 N N . THR A 1 249 ? 11.528 17.974 -44.753 1.00 50.16 249 THR A N 1
ATOM 1947 C CA . THR A 1 249 ? 12.935 18.058 -45.147 1.00 50.16 249 THR A CA 1
ATOM 1948 C C . THR A 1 249 ? 13.708 18.693 -43.998 1.00 50.16 249 THR A C 1
ATOM 1950 O O . THR A 1 249 ? 13.523 19.868 -43.694 1.00 50.16 249 THR A O 1
ATOM 1953 N N . ASN A 1 250 ? 14.530 17.889 -43.334 1.00 45.53 250 ASN A N 1
ATOM 1954 C CA . ASN A 1 250 ? 15.373 18.265 -42.208 1.00 45.53 250 ASN A CA 1
ATOM 1955 C C . ASN A 1 250 ? 16.498 19.207 -42.692 1.00 45.53 250 ASN A C 1
ATOM 1957 O O . ASN A 1 250 ? 17.357 18.751 -43.451 1.00 45.53 250 ASN A O 1
ATOM 1961 N N . PRO A 1 251 ? 16.525 20.502 -42.322 1.00 56.06 251 PRO A N 1
ATOM 1962 C CA . PRO A 1 251 ? 17.634 21.367 -42.684 1.00 56.06 251 PRO A CA 1
ATOM 1963 C C . PRO A 1 251 ? 18.791 21.177 -41.696 1.00 56.06 251 PRO A C 1
ATOM 1965 O O . PRO A 1 251 ? 18.656 21.406 -40.499 1.00 56.06 251 PRO A O 1
ATOM 1968 N N . SER A 1 252 ? 19.926 20.757 -42.251 1.00 45.16 252 SER A N 1
ATOM 1969 C CA . SER A 1 252 ? 21.303 20.964 -41.795 1.00 45.16 252 SER A CA 1
ATOM 1970 C C . SER A 1 252 ? 21.545 21.340 -40.329 1.00 45.16 252 SER A C 1
ATOM 1972 O O . SER A 1 252 ? 21.362 22.480 -39.905 1.00 45.16 252 SER A O 1
ATOM 1974 N N . LEU A 1 253 ? 22.144 20.375 -39.628 1.00 52.16 253 LEU A N 1
ATOM 1975 C CA . LEU A 1 253 ? 23.305 20.523 -38.744 1.00 52.16 253 LEU A CA 1
ATOM 1976 C C . LEU A 1 253 ? 23.857 21.957 -38.639 1.00 52.16 253 LEU A C 1
ATOM 1978 O O . LEU A 1 253 ? 24.647 22.404 -39.473 1.00 52.16 253 LEU A O 1
ATOM 1982 N N . ARG A 1 254 ? 23.516 22.641 -37.546 1.00 47.12 254 ARG A N 1
ATOM 1983 C CA . ARG A 1 254 ? 24.321 23.742 -37.017 1.00 47.12 254 ARG A CA 1
ATOM 1984 C C . ARG A 1 254 ? 24.763 23.364 -35.613 1.00 47.12 254 ARG A C 1
ATOM 1986 O O . ARG A 1 254 ? 23.985 23.444 -34.668 1.00 47.12 254 ARG A O 1
ATOM 1993 N N . SER A 1 255 ? 26.009 22.913 -35.515 1.00 50.03 255 SER A N 1
ATOM 1994 C CA . SER A 1 255 ? 26.711 22.644 -34.265 1.00 50.03 255 SER A CA 1
ATOM 1995 C C . SER A 1 255 ? 26.609 23.847 -33.329 1.00 50.03 255 SER A C 1
ATOM 1997 O O . SER A 1 255 ? 27.062 24.942 -33.669 1.00 50.03 255 SER A O 1
ATOM 1999 N N . GLN A 1 256 ? 26.040 23.639 -32.144 1.00 50.53 256 GLN A N 1
ATOM 2000 C CA . GLN A 1 256 ? 26.317 24.478 -30.985 1.00 50.53 256 GLN A CA 1
ATOM 2001 C C . GLN A 1 256 ? 27.198 23.688 -30.011 1.00 50.53 256 GLN A C 1
ATOM 2003 O O . GLN A 1 256 ? 26.898 22.524 -29.748 1.00 50.53 256 GLN A O 1
ATOM 2008 N N . PRO A 1 257 ? 28.283 24.283 -29.486 1.00 51.72 257 PRO A N 1
ATOM 2009 C CA . PRO A 1 257 ? 29.053 23.683 -28.407 1.00 51.72 257 PRO A CA 1
ATOM 2010 C C . PRO A 1 257 ? 28.275 23.802 -27.087 1.00 51.72 257 PRO A C 1
ATOM 2012 O O . PRO A 1 257 ? 27.909 24.900 -26.669 1.00 51.72 257 PRO A O 1
ATOM 2015 N N . SER A 1 258 ? 28.022 22.666 -26.436 1.00 48.06 258 SER A N 1
ATOM 2016 C CA . SER A 1 258 ? 27.453 22.602 -25.085 1.00 48.06 258 SER A CA 1
ATOM 2017 C C . SER A 1 258 ? 28.483 23.048 -24.037 1.00 48.06 258 SER A C 1
ATOM 2019 O O . SER A 1 258 ? 29.584 22.499 -24.017 1.00 48.06 258 SER A O 1
ATOM 2021 N N . PRO A 1 259 ? 28.144 23.978 -23.124 1.00 57.66 259 PRO A N 1
ATOM 2022 C CA . PRO A 1 259 ? 29.034 24.429 -22.062 1.00 57.66 259 PRO A CA 1
ATOM 2023 C C . PRO A 1 259 ? 28.707 23.743 -20.728 1.00 57.66 259 PRO A C 1
ATOM 2025 O O . PRO A 1 259 ? 28.324 24.422 -19.789 1.00 57.66 259 PRO A O 1
ATOM 2028 N N . TRP A 1 260 ? 28.825 22.416 -20.626 1.00 50.97 260 TRP A N 1
ATOM 2029 C CA . TRP A 1 260 ? 28.753 21.715 -19.331 1.00 50.97 260 TRP A CA 1
ATOM 2030 C C . TRP A 1 260 ? 29.611 20.446 -19.347 1.00 50.97 260 TRP A C 1
ATOM 2032 O O . TRP A 1 260 ? 29.103 19.331 -19.286 1.00 50.97 260 TRP A O 1
ATOM 2042 N N . THR A 1 261 ? 30.929 20.622 -19.419 1.00 45.97 261 THR A N 1
ATOM 2043 C CA . THR A 1 261 ? 31.879 19.602 -18.964 1.00 45.97 261 THR A CA 1
ATOM 2044 C C . THR A 1 261 ? 32.142 19.889 -17.492 1.00 45.97 261 THR A C 1
ATOM 2046 O O . THR A 1 261 ? 32.893 20.802 -17.157 1.00 45.97 261 THR A O 1
ATOM 2049 N N . ARG A 1 262 ? 31.453 19.175 -16.601 1.00 47.59 262 ARG A N 1
ATOM 2050 C CA . ARG A 1 262 ? 31.808 19.138 -15.182 1.00 47.59 262 ARG A CA 1
ATOM 2051 C C . ARG A 1 262 ? 32.756 17.959 -15.016 1.00 47.59 262 ARG A C 1
ATOM 2053 O O . ARG A 1 262 ? 32.336 16.818 -15.181 1.00 47.59 262 ARG A O 1
ATOM 2060 N N . GLU A 1 263 ? 34.028 18.267 -14.793 1.00 50.16 263 GLU A N 1
ATOM 2061 C CA . GLU A 1 263 ? 35.071 17.292 -14.481 1.00 50.16 263 GLU A CA 1
ATOM 2062 C C . GLU A 1 263 ? 34.654 16.404 -13.297 1.00 50.16 263 GLU A C 1
ATOM 2064 O O . GLU A 1 263 ? 34.212 16.933 -12.271 1.00 50.16 263 GLU A O 1
ATOM 2069 N N . PRO A 1 264 ? 34.807 15.073 -13.391 1.00 56.31 264 PRO A N 1
ATOM 2070 C CA . PRO A 1 264 ? 34.951 14.242 -12.214 1.00 56.31 264 PRO A CA 1
ATOM 2071 C C . PRO A 1 264 ? 36.380 14.402 -11.686 1.00 56.31 264 PRO A C 1
ATOM 2073 O O . PRO A 1 264 ? 37.344 13.947 -12.299 1.00 56.31 264 PRO A O 1
ATOM 2076 N N . SER A 1 265 ? 36.507 15.072 -10.544 1.00 54.06 265 SER A N 1
ATOM 2077 C CA . SER A 1 265 ? 37.722 15.075 -9.739 1.00 54.06 265 SER A CA 1
ATOM 2078 C C . SER A 1 265 ? 38.040 13.636 -9.333 1.00 54.06 265 SER A C 1
ATOM 2080 O O . SER A 1 265 ? 37.292 13.021 -8.574 1.00 54.06 265 SER A O 1
ATOM 2082 N N . SER A 1 266 ? 39.134 13.114 -9.872 1.00 52.12 266 SER A N 1
ATOM 2083 C CA . SER A 1 266 ? 39.779 11.877 -9.445 1.00 52.12 266 SER A CA 1
ATOM 2084 C C . SER A 1 266 ? 40.396 12.090 -8.058 1.00 52.12 266 SER A C 1
ATOM 2086 O O . SER A 1 266 ? 41.157 13.047 -7.901 1.00 52.12 266 SER A O 1
ATOM 2088 N N . PRO A 1 267 ? 40.104 11.266 -7.040 1.00 59.75 267 PRO A N 1
ATOM 2089 C CA . PRO A 1 267 ? 41.013 11.095 -5.925 1.00 59.75 267 PRO A CA 1
ATOM 2090 C C . PRO A 1 267 ? 41.949 9.927 -6.236 1.00 59.75 267 PRO A C 1
ATOM 2092 O O . PRO A 1 267 ? 41.535 8.768 -6.273 1.00 59.75 267 PRO A O 1
ATOM 2095 N N . ASP A 1 268 ? 43.211 10.274 -6.466 1.00 59.03 268 ASP A N 1
ATOM 2096 C CA . ASP A 1 268 ? 44.345 9.364 -6.392 1.00 59.03 268 ASP A CA 1
ATOM 2097 C C . ASP A 1 268 ? 44.288 8.565 -5.082 1.00 59.03 268 ASP A C 1
ATOM 2099 O O . ASP A 1 268 ? 44.146 9.116 -3.987 1.00 59.03 268 ASP A O 1
ATOM 2103 N N . GLY A 1 269 ? 44.352 7.245 -5.222 1.00 54.38 269 GLY A N 1
ATOM 2104 C CA . GLY A 1 269 ? 44.280 6.270 -4.140 1.00 54.38 269 GLY A CA 1
ATOM 2105 C C . GLY A 1 269 ? 45.055 5.015 -4.516 1.00 54.38 269 GLY A C 1
ATOM 2106 O O . GLY A 1 269 ? 44.542 3.905 -4.434 1.00 54.38 269 GLY A O 1
ATOM 2107 N N . GLU A 1 270 ? 46.277 5.219 -4.993 1.00 53.12 270 GLU A N 1
ATOM 2108 C CA . GLU A 1 270 ? 47.347 4.229 -5.021 1.00 53.12 270 GLU A CA 1
ATOM 2109 C C . GLU A 1 270 ? 47.566 3.687 -3.596 1.00 53.12 270 GLU A C 1
ATOM 2111 O O . GLU A 1 270 ? 48.129 4.343 -2.725 1.00 53.12 270 GLU A O 1
ATOM 2116 N N . SER A 1 271 ? 47.028 2.499 -3.316 1.00 57.56 271 SER A N 1
ATOM 2117 C CA . SER A 1 271 ? 47.402 1.700 -2.148 1.00 57.56 271 SER A CA 1
ATOM 2118 C C . SER A 1 271 ? 48.160 0.482 -2.642 1.00 57.56 271 SER A C 1
ATOM 2120 O O . SER A 1 271 ? 47.591 -0.550 -2.991 1.00 57.56 271 SER A O 1
ATOM 2122 N N . ASP A 1 272 ? 49.462 0.714 -2.708 1.00 65.44 272 ASP A N 1
ATOM 2123 C CA . ASP A 1 272 ? 50.556 -0.238 -2.739 1.00 65.44 272 ASP A CA 1
ATOM 2124 C C . ASP A 1 272 ? 50.387 -1.252 -1.591 1.00 65.44 272 ASP A C 1
ATOM 2126 O O . ASP A 1 272 ? 50.327 -0.874 -0.418 1.00 65.44 272 ASP A O 1
ATOM 2130 N N . MET A 1 273 ? 50.243 -2.535 -1.916 1.00 72.88 273 MET A N 1
ATOM 2131 C CA . MET A 1 273 ? 50.377 -3.619 -0.942 1.00 72.88 273 MET A CA 1
ATOM 2132 C C . MET A 1 273 ? 51.443 -4.570 -1.462 1.00 72.88 273 MET A C 1
ATOM 2134 O O . MET A 1 273 ? 51.170 -5.476 -2.251 1.00 72.88 273 MET A O 1
ATOM 2138 N N . GLU A 1 274 ? 52.670 -4.291 -1.028 1.00 66.81 274 GLU A N 1
ATOM 2139 C CA . GLU A 1 274 ? 53.835 -5.143 -1.204 1.00 66.81 274 GLU A CA 1
ATOM 2140 C C . GLU A 1 274 ? 53.578 -6.544 -0.624 1.00 66.81 274 GLU A C 1
ATOM 2142 O O . GLU A 1 274 ? 53.050 -6.716 0.478 1.00 66.81 274 GLU A O 1
ATOM 2147 N N . LEU A 1 275 ? 53.971 -7.548 -1.406 1.00 64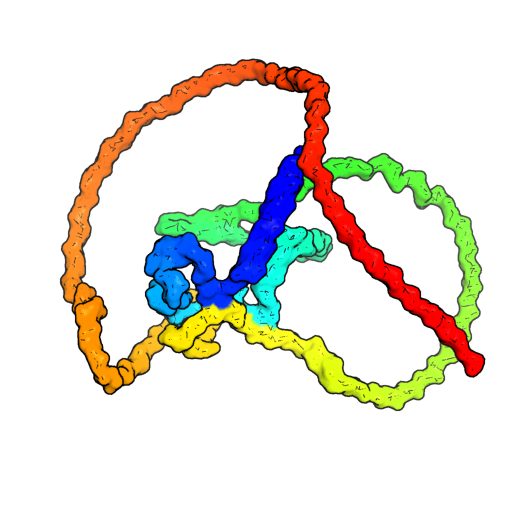.62 275 LEU A N 1
ATOM 2148 C CA . LEU A 1 275 ? 54.100 -8.943 -1.010 1.00 64.62 275 LEU A CA 1
ATOM 2149 C C . LEU A 1 275 ? 55.343 -9.081 -0.121 1.00 64.62 275 LEU A C 1
ATOM 2151 O O . LEU A 1 275 ? 56.461 -8.922 -0.609 1.00 64.62 275 LEU A O 1
ATOM 2155 N N . SER A 1 276 ? 55.163 -9.418 1.154 1.00 69.31 276 SER A N 1
ATOM 2156 C CA . SER A 1 276 ? 56.241 -10.026 1.939 1.00 69.31 276 SER A CA 1
ATOM 2157 C C . SER A 1 276 ? 56.271 -11.527 1.652 1.00 69.31 276 SER A C 1
ATOM 2159 O O . SER A 1 276 ? 55.395 -12.266 2.101 1.00 69.31 276 SER A O 1
ATOM 2161 N N . ASP A 1 277 ? 57.277 -11.942 0.881 1.00 70.94 277 ASP A N 1
ATOM 2162 C CA . ASP A 1 277 ? 57.872 -13.281 0.932 1.00 70.94 277 ASP A CA 1
ATOM 2163 C C . ASP A 1 277 ? 58.589 -13.435 2.284 1.00 70.94 277 ASP A C 1
ATOM 2165 O O . ASP A 1 277 ? 59.353 -12.550 2.678 1.00 70.94 277 ASP A O 1
ATOM 2169 N N . GLU A 1 278 ? 58.384 -14.553 2.977 1.00 67.25 278 GLU A N 1
ATOM 2170 C CA . GLU A 1 278 ? 59.228 -14.953 4.106 1.00 67.25 278 GLU A CA 1
ATOM 2171 C C . GLU A 1 278 ? 59.490 -16.469 4.040 1.00 67.25 278 GLU A C 1
ATOM 2173 O O . GLU A 1 278 ? 58.559 -17.256 3.843 1.00 67.25 278 GLU A O 1
ATOM 2178 N N . ASP A 1 279 ? 60.785 -16.804 4.133 1.00 61.94 279 ASP A N 1
ATOM 2179 C CA . ASP A 1 279 ? 61.448 -18.125 4.090 1.00 61.94 279 ASP A CA 1
ATOM 2180 C C . ASP A 1 279 ? 60.914 -19.167 5.097 1.00 61.94 279 ASP A C 1
ATOM 2182 O O . ASP A 1 279 ? 60.640 -18.809 6.269 1.00 61.94 279 ASP A O 1
#

pLDDT: mean 70.94, std 17.88, range [39.34, 96.25]

Radius of gyration: 34.07 Å;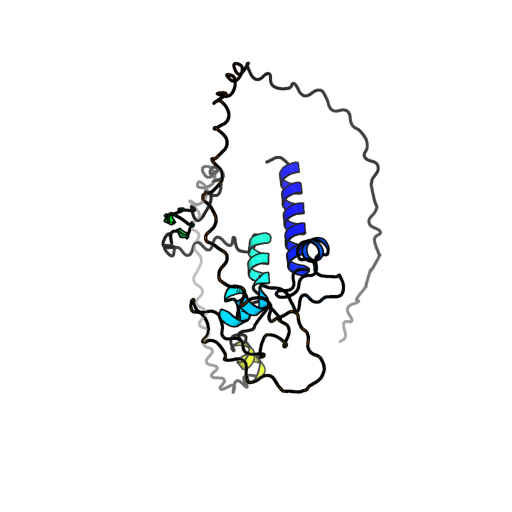 chains: 1; bounding box: 99×71×82 Å

Secondary structure (DSSP, 8-state):
--HHHHHHHHHHHHHHHHHHHH--TT----HHHHHHTT--TT--STT-THHHHHHHH-B-GGGEESS-HHHHHHHHHHTTT--------------EEEE-SS-EEEE---SS----------SSSSSS------PPPP------------------HHHHHTTSPPPPEE-S---TTT--TTPPBP-SSPPP---------------TTS------PPPPPPPPPPPPPPPP---PPPPPP--------------------------------------

Organism: NCBI:txid2447956

Foldseek 3Di:
DDPVVVVVLVVVLVVQLVCLVVDAAQFDQDPVVCVVQVHDNPRRCQPRPCLLVCLFQWDEQCQWFLDHNSVVVNCVSVVVVPPVPPPPDPPPQPFDWDDDPPDTDGDSPPPDPPPPPPPDPPDPPPDPPPDDPDDDDDDDDDDDDPDPDPPPPPPPVVVVVVPDRRDTDRRHDHDCVRDDPDTDYRDPDTDDPPPPPPPPPPDDDPPPPPPPPPPDDPDPPDDPDPDDPPDPPPPDPPDPPDDPDDDDPDDDDDDDDDPDPDDDDDDDDPDDDDDDDDD

Sequence (279 aa):
MTLKRFAEMEDMKFKRVRWLEEFQPGEIRGAELRNALGLNGKDPGEYVQWLPRIADWGYPPGWYSRVDPRLRVWDIVTGADTSDDELGGEADDVPFVIFGEEEEEAVSIPARLPSRKTPELDEASERLSQANDDEIPEKDDESDSDTLSEGEIKQSPADIEASRPAPIRRWATYPDTYFSTRLPVYNGFRLPAVLPSRPFAYGYGPSTLANSFMSAPPPPPGPPPPLPPPPPSTAPPPLPPSGPLLLPTNPSLRSQPSPWTREPSSPDGESDMELSDED